Protein AF-A0A5C9AA00-F1 (afdb_monomer)

Foldseek 3Di:
DLVVLVVQLVVLVVVLVVLVVCCVPDDVVVSVVVNVVSVVVNVVSVVVNVQVVQVPDCADPPHGKDKDWDWDQDPNDIDIDIDTHHPACQVVLCVPPVVPDPDDDDDDPDCDDPNDNVVVCRRNVDDVVVVDDDDDDDDPDPDVVVDDDDDDPQPDDCDPVCVVVRVVRVVVVVVVVVVVVD

Mean predicted aligned error: 8.71 Å

Secondary structure (DSSP, 8-state):
-HHHHHHHHHHHHHHHHHHHHGGGTS-HHHHHHHHHHHHHHHHHHHHHHHHHHHHH-SEETTEEEEEEEEEEEETTEEEEEEEEEES--HHHHIIIIITTSS----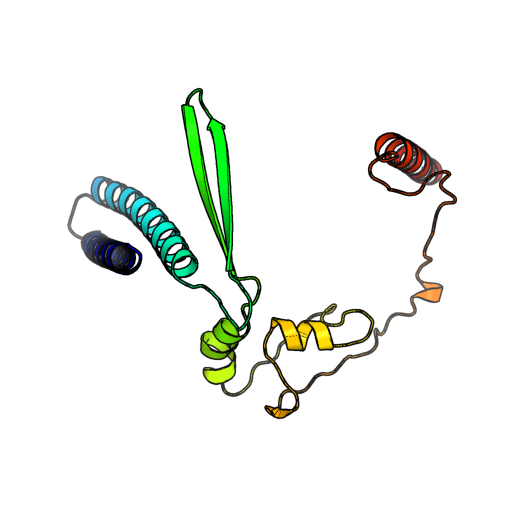--TT--BTTBSHHHHHHH---GGGT-----PPPSS-HHHH--------SS---GGGHHHHHHHHHHHHHHHHHTT-

Nearest PDB structures (foldseek):
  6fws-assembly1_A  TM=7.881E-01  e=3.036E-22  Escherichia coli
  6fwr-assembly1_A  TM=9.210E-01  e=1.964E-20  Escherichia coli
  6fws-assembly1_B  TM=7.649E-01  e=4.994E-22  Escherichia coli
  5d80-assembly2_g  TM=2.789E-01  e=1.440E+00  Saccharomyces cerevisiae S288C
  5d80-assembly1_G  TM=1.960E-01  e=1.631E+00  Saccharomyces cerevisiae S288C

Radius of gyration: 25.84 Å; Cα contacts (8 Å, |Δi|>4): 154; chains: 1; bounding box: 54×51×63 Å

Organism: Escherichia coli (NCBI:txid562)

Structure (mmCIF, N/CA/C/O backbone):
data_AF-A0A5C9AA00-F1
#
_entry.id   AF-A0A5C9AA00-F1
#
loop_
_atom_site.group_PDB
_atom_site.id
_atom_site.type_symbol
_atom_site.label_atom_id
_atom_site.label_alt_id
_atom_site.label_comp_id
_atom_site.label_asym_id
_atom_site.label_entity_id
_atom_site.label_seq_id
_atom_site.pdbx_PDB_ins_code
_atom_site.Cartn_x
_atom_site.Cartn_y
_atom_site.Cartn_z
_atom_site.occupancy
_atom_site.B_iso_or_equiv
_atom_site.auth_seq_id
_atom_site.auth_comp_id
_atom_site.auth_asym_id
_atom_site.auth_atom_id
_atom_site.pdbx_PDB_model_num
ATOM 1 N N . LEU A 1 1 ? 0.682 -2.923 29.553 1.00 61.03 1 LEU A N 1
ATOM 2 C CA . LEU A 1 1 ? 1.672 -2.119 28.797 1.00 61.03 1 LEU A CA 1
ATOM 3 C C . LEU A 1 1 ? 0.997 -1.057 27.932 1.00 61.03 1 LEU A C 1
ATOM 5 O O . LEU A 1 1 ? 1.108 0.097 28.304 1.00 61.03 1 LEU A O 1
ATOM 9 N N . ALA A 1 2 ? 0.202 -1.405 26.908 1.00 68.56 2 ALA A N 1
ATOM 10 C CA . ALA A 1 2 ? -0.474 -0.424 26.033 1.00 68.56 2 ALA A CA 1
ATOM 11 C C . ALA A 1 2 ? -1.185 0.730 26.778 1.00 68.56 2 ALA A C 1
ATOM 13 O O . ALA A 1 2 ? -0.893 1.895 26.535 1.00 68.56 2 ALA A O 1
ATOM 14 N N . LYS A 1 3 ? -2.031 0.407 27.768 1.00 60.78 3 LYS A N 1
ATOM 15 C CA . LYS A 1 3 ? -2.751 1.397 28.594 1.00 60.78 3 LYS A CA 1
ATOM 16 C C . LYS A 1 3 ? -1.828 2.325 29.405 1.00 60.78 3 LYS A C 1
ATOM 18 O O . LYS A 1 3 ? -2.147 3.490 29.600 1.00 60.78 3 LYS A O 1
ATOM 23 N N . LEU A 1 4 ? -0.686 1.817 29.880 1.00 68.56 4 LEU A N 1
ATOM 24 C CA . LEU A 1 4 ? 0.298 2.615 30.626 1.00 68.56 4 LEU A CA 1
ATOM 25 C C . LEU A 1 4 ? 1.033 3.577 29.687 1.00 68.56 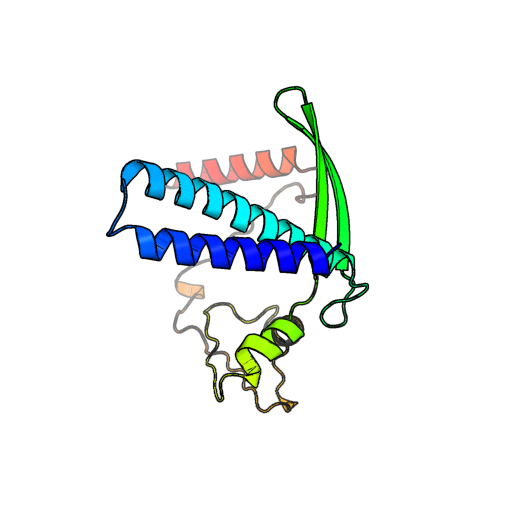4 LEU A C 1
ATOM 27 O O . LEU A 1 4 ? 1.243 4.735 30.029 1.00 68.56 4 LEU A O 1
ATOM 31 N N . THR A 1 5 ? 1.367 3.123 28.480 1.00 73.69 5 THR A N 1
ATOM 32 C CA . THR A 1 5 ? 2.014 3.962 27.470 1.00 73.69 5 THR A CA 1
ATOM 33 C C . THR A 1 5 ? 1.070 5.031 26.911 1.00 73.69 5 THR A C 1
ATOM 35 O O . THR A 1 5 ? 1.504 6.154 26.680 1.00 73.69 5 THR A O 1
ATOM 38 N N . GLU A 1 6 ? -0.228 4.741 26.755 1.00 69.62 6 GLU A N 1
ATOM 39 C CA . GLU A 1 6 ? -1.236 5.764 26.423 1.00 69.62 6 GLU A CA 1
ATOM 40 C C . GLU A 1 6 ? -1.345 6.850 27.499 1.00 69.62 6 GLU A C 1
ATOM 42 O O . GLU A 1 6 ? -1.454 8.029 27.165 1.00 69.62 6 GLU A O 1
ATOM 47 N N . MET A 1 7 ? -1.271 6.470 28.776 1.00 68.44 7 MET A N 1
ATOM 48 C CA . MET A 1 7 ? -1.295 7.410 29.898 1.00 68.44 7 MET A CA 1
ATOM 49 C C . MET A 1 7 ? -0.039 8.291 29.934 1.00 68.44 7 MET A C 1
ATOM 51 O O . MET A 1 7 ? -0.148 9.500 30.112 1.00 68.44 7 MET A O 1
ATOM 55 N N . LEU A 1 8 ? 1.143 7.710 29.692 1.00 75.44 8 LEU A N 1
ATOM 56 C CA . LEU A 1 8 ? 2.402 8.457 29.569 1.00 75.44 8 LEU A CA 1
ATOM 57 C C . LEU A 1 8 ? 2.385 9.430 28.386 1.00 75.44 8 LEU A C 1
ATOM 59 O O . LEU A 1 8 ? 2.823 10.569 28.525 1.00 75.44 8 LEU A O 1
ATOM 63 N N . ARG A 1 9 ? 1.828 9.008 27.244 1.00 78.06 9 ARG A N 1
ATOM 64 C CA . ARG A 1 9 ? 1.610 9.880 26.084 1.00 78.06 9 ARG A CA 1
ATOM 65 C C . ARG A 1 9 ? 0.719 11.071 26.450 1.00 78.06 9 ARG A C 1
ATOM 67 O O . ARG A 1 9 ? 1.099 12.201 26.178 1.00 78.06 9 ARG A O 1
ATOM 74 N N . GLY A 1 10 ? -0.416 10.828 27.110 1.00 71.75 10 GLY A N 1
ATOM 75 C CA . GLY A 1 10 ? -1.326 11.895 27.545 1.00 71.75 10 GLY A CA 1
ATOM 76 C C . GLY A 1 10 ? -0.688 12.863 28.548 1.00 71.75 10 GLY A C 1
ATOM 77 O O . GLY A 1 10 ? -0.869 14.070 28.434 1.00 71.75 10 GLY A O 1
ATOM 78 N N . LEU A 1 11 ? 0.122 12.364 29.489 1.00 72.81 11 LEU A N 1
ATOM 79 C CA . LEU A 1 11 ? 0.895 13.219 30.399 1.00 72.81 11 LEU A CA 1
ATOM 80 C C . LEU A 1 11 ? 1.918 14.084 29.650 1.00 72.81 11 LEU A C 1
ATOM 82 O O . LEU A 1 11 ? 2.055 15.263 29.962 1.00 72.81 11 LEU A O 1
ATOM 86 N N . ALA A 1 12 ? 2.608 13.530 28.650 1.00 75.56 12 ALA A N 1
ATOM 87 C CA . ALA A 1 12 ? 3.547 14.292 27.829 1.00 75.56 12 ALA A CA 1
ATOM 88 C C . ALA A 1 12 ? 2.848 15.404 27.020 1.00 75.56 12 ALA A C 1
ATOM 90 O O . ALA A 1 12 ? 3.380 16.508 26.937 1.00 75.56 12 ALA A O 1
ATOM 91 N N . GLU A 1 13 ? 1.648 15.148 26.483 1.00 74.50 13 GLU A N 1
ATOM 92 C CA . GLU A 1 13 ? 0.820 16.173 25.819 1.00 74.50 13 GLU A CA 1
ATOM 93 C C . GLU A 1 13 ? 0.426 17.297 26.785 1.00 74.50 13 GLU A C 1
ATOM 95 O O . GLU A 1 13 ? 0.558 18.473 26.452 1.00 74.50 13 GLU A O 1
ATOM 100 N N . LEU A 1 14 ? -0.005 16.948 28.002 1.00 72.00 14 LEU A N 1
ATOM 101 C CA . LEU A 1 14 ? -0.366 17.929 29.028 1.00 72.00 14 LEU A CA 1
ATOM 102 C C . LEU A 1 14 ? 0.822 18.817 29.416 1.00 72.00 14 LEU A C 1
ATOM 104 O O . LEU A 1 14 ? 0.674 20.035 29.492 1.00 72.00 14 LEU A O 1
ATOM 108 N N . PHE A 1 15 ? 2.007 18.229 29.609 1.00 77.56 15 PHE A N 1
ATOM 109 C CA . PHE A 1 15 ? 3.216 19.000 29.903 1.00 77.56 15 PHE A CA 1
ATOM 110 C C . PHE A 1 15 ? 3.643 19.894 28.737 1.00 77.56 15 PHE A C 1
ATOM 112 O O . PHE A 1 15 ? 4.072 21.021 28.969 1.00 77.56 15 PHE A O 1
ATOM 119 N N . LEU A 1 16 ? 3.518 19.431 27.491 1.00 74.56 16 LEU A N 1
ATOM 120 C CA . LEU A 1 16 ? 3.806 20.258 26.316 1.00 74.56 16 LEU A CA 1
ATOM 121 C C . LEU A 1 16 ? 2.885 21.473 26.230 1.00 74.56 16 LEU A C 1
ATOM 123 O O . LEU A 1 16 ? 3.367 22.574 25.967 1.00 74.56 16 LEU A O 1
ATOM 127 N N . ASN A 1 17 ? 1.594 21.279 26.491 1.00 75.56 17 ASN A N 1
ATOM 128 C CA . ASN A 1 17 ? 0.618 22.363 26.474 1.00 75.56 17 ASN A CA 1
ATOM 129 C C . ASN A 1 17 ? 0.921 23.406 27.567 1.00 75.56 17 ASN A C 1
ATOM 131 O O . ASN A 1 17 ? 1.023 24.589 27.250 1.00 75.56 17 ASN A O 1
ATOM 135 N N . ASP A 1 18 ? 1.177 22.979 28.812 1.00 76.25 18 ASP A N 1
ATOM 136 C CA . ASP A 1 18 ? 1.544 23.882 29.923 1.00 76.25 18 ASP A CA 1
ATOM 137 C C . ASP A 1 18 ? 2.853 24.648 29.652 1.00 76.25 18 ASP A C 1
ATOM 139 O O . ASP A 1 18 ? 2.952 25.853 29.894 1.00 76.25 18 ASP A O 1
ATOM 143 N N . LEU A 1 19 ? 3.869 23.974 29.100 1.00 74.62 19 LEU A N 1
ATOM 144 C CA . LEU A 1 19 ? 5.127 24.626 28.733 1.00 74.62 19 LEU A CA 1
ATOM 145 C C . LEU A 1 19 ? 4.937 25.630 27.590 1.00 74.62 19 LEU A C 1
ATOM 147 O O . LEU A 1 19 ? 5.550 26.696 27.615 1.00 74.62 19 LEU A O 1
ATOM 151 N N . SER A 1 20 ? 4.077 25.325 26.615 1.00 72.44 20 SER A N 1
ATOM 152 C CA . SER A 1 20 ? 3.767 26.239 25.513 1.00 72.44 20 SER A CA 1
ATOM 153 C C . SER A 1 20 ? 3.061 27.509 25.998 1.00 72.44 20 SER A C 1
ATOM 155 O O . SER A 1 20 ? 3.370 28.599 25.516 1.00 72.44 20 SER A O 1
ATOM 157 N N . GLU A 1 21 ? 2.154 27.410 26.971 1.00 74.19 21 GLU A N 1
ATOM 158 C CA . GLU A 1 21 ? 1.488 28.577 27.571 1.00 74.19 21 GLU A CA 1
ATOM 159 C C . GLU A 1 21 ? 2.462 29.480 28.350 1.00 74.19 21 GLU A C 1
ATOM 161 O O . GLU A 1 21 ? 2.337 30.706 28.337 1.00 74.19 21 GLU A O 1
ATOM 166 N N . LYS A 1 22 ? 3.500 28.905 28.972 1.00 75.12 22 LYS A N 1
ATOM 167 C CA . LYS A 1 22 ? 4.510 29.647 29.754 1.00 75.12 22 LYS A CA 1
ATOM 168 C C . LYS A 1 22 ? 5.555 30.386 28.912 1.00 75.12 22 LYS A C 1
ATOM 170 O O . LYS A 1 22 ? 6.356 31.140 29.468 1.00 75.12 22 LYS A O 1
ATOM 175 N N . THR A 1 23 ? 5.525 30.238 27.586 1.00 63.38 23 THR A N 1
ATOM 176 C CA . THR A 1 23 ? 6.505 30.846 26.665 1.00 63.38 23 THR A CA 1
ATOM 177 C C . THR A 1 23 ? 6.542 32.381 26.723 1.00 63.38 23 THR A C 1
ATOM 179 O O . THR A 1 23 ? 7.565 32.973 26.397 1.00 63.38 23 THR A O 1
ATOM 182 N N . GLY A 1 24 ? 5.466 33.036 27.179 1.00 64.62 24 GLY A N 1
ATOM 183 C CA . GLY A 1 24 ? 5.400 34.498 27.320 1.00 64.62 24 GLY A CA 1
ATOM 184 C C . GLY A 1 24 ? 5.893 35.073 28.656 1.00 64.62 24 GLY A C 1
ATOM 185 O O . GLY A 1 24 ? 5.989 36.290 28.772 1.00 64.62 24 GLY A O 1
ATOM 186 N N . SER A 1 25 ? 6.180 34.243 29.669 1.00 66.00 25 SER A N 1
ATOM 187 C CA . SER A 1 25 ? 6.450 34.704 31.047 1.00 66.00 25 SER A CA 1
ATOM 188 C C . SER A 1 25 ? 7.808 34.292 31.623 1.00 66.00 25 SER A C 1
ATOM 190 O O . SER A 1 25 ? 8.238 34.863 32.623 1.00 66.00 25 SER A O 1
ATOM 192 N N . HIS A 1 26 ? 8.499 33.326 31.016 1.00 70.62 26 HIS A N 1
ATOM 193 C CA . HIS A 1 26 ? 9.778 32.797 31.507 1.00 70.62 26 HIS A CA 1
ATOM 194 C C . HIS A 1 26 ? 10.846 32.785 30.396 1.00 70.62 26 HIS A C 1
ATOM 196 O O . HIS A 1 26 ? 10.556 33.085 29.242 1.00 70.62 26 HIS A O 1
ATOM 202 N N . ASP A 1 27 ? 12.092 32.436 30.744 1.00 74.94 27 ASP A N 1
ATOM 203 C CA . ASP A 1 27 ? 13.237 32.358 29.820 1.00 74.94 27 ASP A CA 1
ATOM 204 C C . ASP A 1 27 ? 12.923 31.495 28.581 1.00 74.94 27 ASP A C 1
ATOM 206 O O . ASP A 1 27 ? 12.915 30.258 28.630 1.00 74.94 27 ASP A O 1
ATOM 210 N N . ILE A 1 28 ? 12.687 32.186 27.461 1.00 73.81 28 ILE A N 1
ATOM 211 C CA . ILE A 1 28 ? 12.252 31.627 26.177 1.00 73.81 28 ILE A CA 1
ATOM 212 C C . ILE A 1 28 ? 13.224 30.554 25.675 1.00 73.81 28 ILE A C 1
ATOM 214 O O . ILE A 1 28 ? 12.790 29.545 25.121 1.00 73.81 28 ILE A O 1
ATOM 218 N N . VAL A 1 29 ? 14.534 30.716 25.891 1.00 72.94 29 VAL A N 1
ATOM 219 C CA . VAL A 1 29 ? 15.545 29.782 25.369 1.00 72.94 29 VAL A CA 1
ATOM 220 C C . VAL A 1 29 ? 15.492 28.451 26.122 1.00 72.94 29 VAL A C 1
ATOM 222 O O . VAL A 1 29 ? 15.530 27.378 25.509 1.00 72.94 29 VAL A O 1
ATOM 225 N N . ARG A 1 30 ? 15.359 28.496 27.454 1.00 69.81 30 ARG A N 1
ATOM 226 C CA . ARG A 1 30 ? 15.217 27.287 28.285 1.00 69.81 30 ARG A CA 1
ATOM 227 C C . ARG A 1 30 ? 13.892 26.577 28.029 1.00 69.81 30 ARG A C 1
ATOM 229 O O . ARG A 1 30 ? 13.880 25.352 27.905 1.00 69.81 30 ARG A O 1
ATOM 236 N N . LEU A 1 31 ? 12.805 27.335 27.899 1.00 75.75 31 LEU A N 1
ATOM 237 C CA . LEU A 1 31 ? 11.483 26.806 27.564 1.00 75.75 31 LEU A CA 1
ATOM 238 C C . LEU A 1 31 ? 11.464 26.122 26.203 1.00 75.75 31 LEU A C 1
ATOM 240 O O . LEU A 1 31 ? 11.017 24.984 26.100 1.00 75.75 31 LEU A O 1
ATOM 244 N N . HIS A 1 32 ? 12.022 26.757 25.172 1.00 77.00 32 HIS A N 1
ATOM 245 C CA . HIS A 1 32 ? 12.067 26.168 23.838 1.00 77.00 32 HIS A CA 1
ATOM 246 C C . HIS A 1 32 ? 12.874 24.860 23.820 1.00 77.00 32 HIS A C 1
ATOM 248 O O . HIS A 1 32 ? 12.464 23.874 23.207 1.00 77.00 32 HIS A O 1
ATOM 254 N N . ARG A 1 33 ? 13.986 24.796 24.566 1.00 73.88 33 ARG A N 1
ATOM 255 C CA . ARG A 1 33 ? 14.765 23.558 24.729 1.00 73.88 33 ARG A CA 1
ATOM 256 C C . ARG A 1 33 ? 13.958 22.447 25.410 1.00 73.88 33 ARG A C 1
ATOM 258 O O . ARG A 1 33 ? 14.032 21.300 24.968 1.00 73.88 33 ARG A O 1
ATOM 265 N N . LEU A 1 34 ? 13.196 22.773 26.455 1.00 76.38 34 LEU A N 1
ATOM 266 C CA . LEU A 1 34 ? 12.317 21.822 27.143 1.00 76.38 34 LEU A CA 1
ATOM 267 C C . LEU A 1 34 ? 11.194 21.330 26.225 1.00 76.38 34 LEU A C 1
ATOM 269 O O . LEU A 1 34 ? 10.969 20.126 26.145 1.00 76.38 34 LEU A O 1
ATOM 273 N N . ILE A 1 35 ? 10.560 22.226 25.467 1.00 79.00 35 ILE A N 1
ATOM 274 C CA . ILE A 1 35 ? 9.534 21.876 24.475 1.00 79.00 35 ILE A CA 1
ATOM 275 C C . ILE A 1 35 ? 10.103 20.904 23.433 1.00 79.00 35 ILE A C 1
ATOM 277 O O . ILE A 1 35 ? 9.487 19.883 23.137 1.00 79.00 35 ILE A O 1
ATOM 281 N N . LEU A 1 36 ? 11.312 21.149 22.916 1.00 80.19 36 LEU A N 1
ATOM 282 C CA . LEU A 1 36 ? 11.961 20.238 21.965 1.00 80.19 36 LEU A CA 1
ATOM 283 C C . LEU A 1 36 ? 12.230 18.849 22.563 1.00 80.19 36 LEU A C 1
ATOM 285 O O . LEU A 1 36 ? 12.032 17.838 21.886 1.00 80.19 36 LEU A O 1
ATOM 289 N N . GLN A 1 37 ? 12.674 18.775 23.820 1.00 77.19 37 GLN A N 1
ATOM 290 C CA . GLN A 1 37 ? 12.872 17.497 24.512 1.00 77.19 37 GLN A CA 1
ATOM 291 C C . GLN A 1 37 ? 11.546 16.768 24.747 1.00 77.19 37 GLN A C 1
ATOM 293 O O . GLN A 1 37 ? 11.464 15.559 24.523 1.00 77.19 37 GLN A O 1
ATOM 298 N N . MET A 1 38 ? 10.501 17.497 25.136 1.00 79.62 38 MET A N 1
ATOM 299 C CA . MET A 1 38 ? 9.174 16.934 25.361 1.00 79.62 38 MET A CA 1
ATOM 300 C C . MET A 1 38 ? 8.516 16.456 24.065 1.00 79.62 38 MET A C 1
ATOM 302 O O . MET A 1 38 ? 7.946 15.372 24.056 1.00 79.62 38 MET A O 1
ATOM 306 N N . ASN A 1 39 ? 8.684 17.165 22.946 1.00 78.94 39 ASN A N 1
ATOM 307 C CA . ASN A 1 39 ? 8.204 16.712 21.637 1.00 78.94 39 ASN A CA 1
ATOM 308 C C . ASN A 1 39 ? 8.847 15.381 21.219 1.00 78.94 39 ASN A C 1
ATOM 310 O O . ASN A 1 39 ? 8.170 14.495 20.695 1.00 78.94 39 ASN A O 1
ATOM 314 N N . ARG A 1 40 ? 10.146 15.195 21.497 1.00 77.69 40 ARG A N 1
ATOM 315 C CA . ARG A 1 40 ? 10.823 13.907 21.260 1.00 77.69 40 ARG A CA 1
ATOM 316 C C . ARG A 1 40 ? 10.244 12.800 22.139 1.00 77.69 40 ARG A C 1
ATOM 318 O O . ARG A 1 40 ? 9.965 11.716 21.633 1.00 77.69 40 ARG A O 1
ATOM 325 N N . ALA A 1 41 ? 10.049 13.074 23.429 1.00 79.81 41 ALA A N 1
ATOM 326 C CA . ALA A 1 41 ? 9.465 12.113 24.361 1.00 79.81 41 ALA A CA 1
ATOM 327 C C . ALA A 1 41 ? 8.029 11.733 23.961 1.00 79.81 41 ALA A C 1
ATOM 329 O O . ALA A 1 41 ? 7.692 10.550 23.938 1.00 79.81 41 ALA A O 1
ATOM 330 N N . LEU A 1 42 ? 7.212 12.713 23.562 1.00 83.38 42 LEU A N 1
ATOM 331 C CA . LEU A 1 42 ? 5.857 12.487 23.068 1.00 83.38 42 LEU A CA 1
ATOM 332 C C . LEU A 1 42 ? 5.857 11.567 21.842 1.00 83.38 42 LEU A C 1
ATOM 334 O O . LEU A 1 42 ? 5.134 10.573 21.835 1.00 83.38 42 LEU A O 1
ATOM 338 N N . GLY A 1 43 ? 6.712 11.836 20.849 1.00 80.56 43 GLY A N 1
ATOM 339 C CA . GLY A 1 43 ? 6.842 10.980 19.666 1.00 80.56 43 GLY A CA 1
ATOM 340 C C . GLY A 1 43 ? 7.226 9.534 20.012 1.00 80.56 43 GLY A C 1
ATOM 341 O O . GLY A 1 43 ? 6.666 8.588 19.454 1.00 80.56 43 GLY A O 1
ATOM 342 N N . MET A 1 44 ? 8.126 9.343 20.983 1.00 82.19 44 MET A N 1
ATOM 343 C CA . MET A 1 44 ? 8.494 8.010 21.478 1.00 82.19 44 MET A CA 1
ATOM 344 C C . MET A 1 44 ? 7.317 7.303 22.163 1.00 82.19 44 MET A C 1
ATOM 346 O O . MET A 1 44 ? 7.060 6.128 21.885 1.00 82.19 44 MET A O 1
ATOM 350 N N . PHE A 1 45 ? 6.574 8.001 23.026 1.00 84.88 45 PHE A N 1
ATOM 351 C CA . PHE A 1 45 ? 5.408 7.427 23.701 1.00 84.88 45 PHE A CA 1
ATOM 352 C C . PHE A 1 45 ? 4.266 7.125 22.737 1.00 84.88 45 PHE A C 1
ATOM 354 O O . PHE A 1 45 ? 3.599 6.103 22.880 1.00 84.88 45 PHE A O 1
ATOM 361 N N . GLU A 1 46 ? 4.061 7.956 21.720 1.00 85.12 46 GLU A N 1
ATOM 362 C CA . GLU A 1 46 ? 3.126 7.675 20.638 1.00 85.12 46 GLU A CA 1
ATOM 363 C C . GLU A 1 46 ? 3.465 6.385 19.901 1.00 85.12 46 GLU A C 1
ATOM 365 O O . GLU A 1 46 ? 2.592 5.532 19.719 1.00 85.12 46 GLU A O 1
ATOM 370 N N . ALA A 1 47 ? 4.724 6.237 19.485 1.00 84.94 47 ALA A N 1
ATOM 371 C CA . ALA A 1 47 ? 5.184 5.060 18.765 1.00 84.94 47 ALA A CA 1
ATOM 372 C C . ALA A 1 47 ? 5.030 3.796 19.621 1.00 84.94 47 ALA A C 1
ATOM 374 O O . ALA A 1 47 ? 4.437 2.813 19.172 1.00 84.94 47 ALA A O 1
ATOM 375 N N . GLN A 1 48 ? 5.475 3.838 20.880 1.00 87.06 48 GLN A N 1
ATOM 376 C CA . GLN A 1 48 ? 5.327 2.709 21.800 1.00 87.06 48 GLN A CA 1
ATOM 377 C C . GLN A 1 48 ? 3.857 2.397 22.099 1.00 87.06 48 GLN A C 1
ATOM 379 O O . GLN A 1 48 ? 3.483 1.228 22.168 1.00 87.06 48 GLN A O 1
ATOM 384 N N . SER A 1 49 ? 3.007 3.413 22.258 1.00 87.81 49 SER A N 1
ATOM 385 C CA . SER A 1 49 ? 1.578 3.223 22.509 1.00 87.81 49 SER A CA 1
ATOM 386 C C . SER A 1 49 ? 0.912 2.501 21.337 1.00 87.81 49 SER A C 1
ATOM 388 O O . SER A 1 49 ? 0.273 1.464 21.530 1.00 87.81 49 SER A O 1
ATOM 390 N N . LYS A 1 50 ? 1.136 2.986 20.108 1.00 87.94 50 LYS A N 1
ATOM 391 C CA . LYS A 1 50 ? 0.620 2.373 18.874 1.00 87.94 50 LYS A CA 1
ATOM 392 C C . LYS A 1 50 ? 1.119 0.933 18.721 1.00 87.94 50 LYS A C 1
ATOM 394 O O . LYS A 1 50 ? 0.312 0.042 18.452 1.00 87.94 50 LYS A O 1
ATOM 399 N N . LEU A 1 51 ? 2.412 0.698 18.966 1.00 91.25 51 LEU A N 1
ATOM 400 C CA . LEU A 1 51 ? 3.025 -0.629 18.922 1.00 91.25 51 LEU A CA 1
ATOM 401 C C . LEU A 1 51 ? 2.349 -1.585 19.906 1.00 91.25 51 LEU A C 1
ATOM 403 O O . LEU A 1 51 ? 1.844 -2.625 19.497 1.00 91.25 51 LEU A O 1
ATOM 407 N N . TRP A 1 52 ? 2.299 -1.234 21.192 1.00 91.06 52 TRP A N 1
ATOM 408 C CA . TRP A 1 52 ? 1.744 -2.121 22.215 1.00 91.06 52 TRP A CA 1
ATOM 409 C C . TRP A 1 52 ? 0.241 -2.326 22.060 1.00 91.06 52 TRP A C 1
ATOM 411 O O . TRP A 1 52 ? -0.261 -3.413 22.352 1.00 91.06 52 TRP A O 1
ATOM 421 N N . ARG A 1 53 ? -0.478 -1.314 21.567 1.00 89.56 53 ARG A N 1
ATOM 422 C CA . ARG A 1 53 ? -1.893 -1.438 21.222 1.00 89.56 53 ARG A CA 1
ATOM 423 C C . ARG A 1 53 ? -2.086 -2.480 20.122 1.00 89.56 53 ARG A C 1
ATOM 425 O O . ARG A 1 53 ? -2.854 -3.415 20.324 1.00 89.56 53 ARG A O 1
ATOM 432 N N . LEU A 1 54 ? -1.352 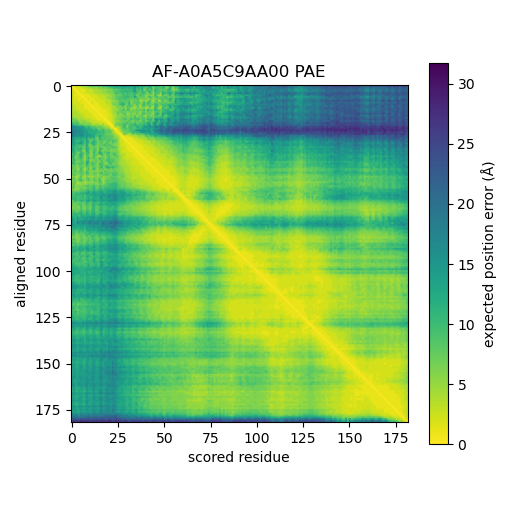-2.388 19.014 1.00 90.00 54 LEU A N 1
ATOM 433 C CA . LEU A 1 54 ? -1.419 -3.383 17.936 1.00 90.00 54 LEU A CA 1
ATOM 434 C C . LEU A 1 54 ? -0.916 -4.763 18.381 1.00 90.00 54 LEU A C 1
ATOM 436 O O . LEU A 1 54 ? -1.537 -5.771 18.057 1.00 90.00 54 LEU A O 1
ATOM 440 N N . ALA A 1 55 ? 0.154 -4.824 19.174 1.00 90.69 55 ALA A N 1
ATOM 441 C CA . ALA A 1 55 ? 0.693 -6.073 19.702 1.00 90.69 55 ALA A CA 1
ATOM 442 C C . ALA A 1 55 ? -0.336 -6.827 20.558 1.00 90.69 55 ALA A C 1
ATOM 444 O O . ALA A 1 55 ? -0.385 -8.058 20.507 1.00 90.69 55 ALA A O 1
ATOM 445 N N . SER A 1 56 ? -1.180 -6.099 21.300 1.00 90.94 56 SER A N 1
ATOM 446 C CA . SER A 1 56 ? -2.234 -6.689 22.134 1.00 90.94 56 SER A CA 1
ATOM 447 C C . SER A 1 56 ? -3.422 -7.247 21.345 1.00 90.94 56 SER A C 1
ATOM 449 O O . SER A 1 56 ? -4.168 -8.070 21.867 1.00 90.94 56 SER A O 1
ATOM 451 N N . LEU A 1 57 ? -3.594 -6.836 20.086 1.00 88.12 57 LEU A N 1
ATOM 452 C CA . LEU A 1 57 ? -4.683 -7.296 19.232 1.00 88.12 57 LEU A CA 1
ATOM 453 C C . LEU A 1 57 ? -4.274 -8.567 18.481 1.00 88.12 57 LEU A C 1
ATOM 455 O O . LEU A 1 57 ? -3.205 -8.629 17.871 1.00 88.12 57 LEU A O 1
ATOM 459 N N . ALA A 1 58 ? -5.128 -9.591 18.497 1.00 85.56 58 ALA A N 1
ATOM 460 C CA . ALA A 1 58 ? -4.962 -10.757 17.625 1.00 85.56 58 ALA A CA 1
ATOM 461 C C . ALA A 1 58 ? -5.294 -10.403 16.164 1.00 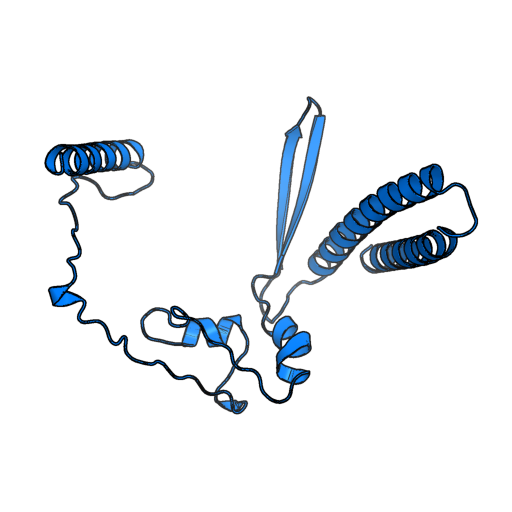85.56 58 ALA A C 1
ATOM 463 O O . ALA A 1 58 ? -4.584 -10.804 15.242 1.00 85.56 58 ALA A O 1
ATOM 464 N N . GLN A 1 59 ? -6.347 -9.606 15.970 1.00 87.12 59 GLN A N 1
ATOM 465 C CA . GLN A 1 59 ? -6.827 -9.149 14.671 1.00 87.12 59 GLN A CA 1
ATOM 466 C C . GLN A 1 59 ? -7.167 -7.652 14.701 1.00 87.12 59 GLN A C 1
ATOM 468 O O . GLN A 1 59 ? -7.533 -7.105 15.741 1.00 87.12 59 GLN A O 1
ATOM 473 N N . SER A 1 60 ? -7.061 -7.004 13.544 1.00 86.25 60 SER A N 1
ATOM 474 C CA . SER A 1 60 ? -7.474 -5.628 13.266 1.00 86.25 60 SER A CA 1
ATOM 475 C C . SER A 1 60 ? -8.209 -5.602 11.927 1.00 86.25 60 SER A C 1
ATOM 477 O O . SER A 1 60 ? -7.690 -6.118 10.938 1.00 86.25 60 SER A O 1
ATOM 479 N N . SER A 1 61 ? -9.407 -5.011 11.878 1.00 85.00 61 SER A N 1
ATOM 480 C CA . SER A 1 61 ? -10.245 -4.967 10.664 1.00 85.00 61 SER A CA 1
ATOM 481 C C . SER A 1 61 ? -10.476 -6.347 10.022 1.00 85.00 61 SER A C 1
ATOM 483 O O . SER A 1 61 ? -10.333 -6.531 8.812 1.00 85.00 61 SER A O 1
ATOM 485 N N . GLY A 1 62 ? -10.746 -7.356 10.859 1.00 84.56 62 GLY A N 1
ATOM 486 C CA . GLY A 1 62 ? -10.994 -8.738 10.429 1.00 84.56 62 GLY A CA 1
ATOM 487 C C . GLY A 1 62 ? -9.783 -9.480 9.844 1.00 84.56 62 GLY A C 1
ATOM 488 O O . GLY A 1 62 ? -9.954 -10.568 9.303 1.00 84.56 62 GLY A O 1
ATOM 489 N N . ALA A 1 63 ? -8.572 -8.920 9.933 1.00 89.81 63 ALA A N 1
ATOM 490 C CA . ALA A 1 63 ? -7.329 -9.555 9.494 1.00 89.81 63 ALA A CA 1
ATOM 491 C C . ALA A 1 63 ? -6.333 -9.682 10.659 1.00 89.81 63 ALA A C 1
ATOM 493 O O . ALA A 1 63 ? -6.370 -8.866 11.583 1.00 89.81 63 ALA A O 1
ATOM 494 N N . PRO A 1 64 ? -5.431 -10.679 10.651 1.00 91.62 64 PRO A N 1
ATOM 495 C CA . PRO A 1 64 ? -4.400 -10.795 11.676 1.00 91.62 64 PRO A CA 1
ATOM 496 C C . PRO A 1 64 ? -3.460 -9.584 11.670 1.00 91.62 64 PRO A C 1
ATOM 498 O O . PRO A 1 64 ? -3.237 -8.937 10.645 1.00 91.62 64 PRO A O 1
ATOM 501 N N . VAL A 1 65 ? -2.894 -9.285 12.838 1.00 93.62 65 VAL A N 1
ATOM 502 C CA . VAL A 1 65 ? -1.801 -8.314 12.966 1.00 93.62 65 VAL A CA 1
ATOM 503 C C . VAL A 1 65 ? -0.480 -9.054 12.777 1.00 93.62 65 VAL A C 1
ATOM 505 O O . VAL A 1 65 ? -0.177 -9.969 13.543 1.00 93.62 65 VAL A O 1
ATOM 508 N N . THR A 1 66 ? 0.316 -8.650 11.788 1.00 95.19 66 THR A N 1
ATOM 509 C CA . THR A 1 66 ? 1.662 -9.193 11.556 1.00 95.19 66 THR A CA 1
ATOM 510 C C . THR A 1 66 ? 2.611 -8.676 12.629 1.00 95.19 66 THR A C 1
ATOM 512 O O . THR A 1 66 ? 2.637 -7.473 12.893 1.00 95.19 66 THR A O 1
ATOM 515 N N . LYS A 1 67 ? 3.388 -9.569 13.254 1.00 95.31 67 LYS A N 1
ATOM 516 C CA . LYS A 1 67 ? 4.291 -9.242 14.367 1.00 95.31 67 LYS A CA 1
ATOM 517 C C . LYS A 1 67 ? 5.630 -9.941 14.168 1.00 95.31 67 LYS A C 1
ATOM 519 O O . LYS A 1 67 ? 5.647 -11.152 13.969 1.00 95.31 67 LYS A O 1
ATOM 524 N N . TRP A 1 68 ? 6.731 -9.201 14.228 1.00 96.00 68 TRP A N 1
ATOM 525 C CA . TRP A 1 68 ? 8.081 -9.765 14.125 1.00 96.00 68 TRP A CA 1
ATOM 526 C C . TRP A 1 68 ? 9.097 -8.900 14.870 1.00 96.00 68 TRP A C 1
ATOM 528 O O . TRP A 1 68 ? 8.801 -7.767 15.248 1.00 96.00 68 TRP A O 1
ATOM 538 N N . ALA A 1 69 ? 10.298 -9.435 15.081 1.00 96.25 69 ALA A N 1
ATOM 539 C CA . ALA A 1 69 ? 11.413 -8.703 15.666 1.00 96.25 69 ALA A CA 1
ATOM 540 C C . ALA A 1 69 ? 12.606 -8.692 14.706 1.00 96.25 69 ALA A C 1
ATOM 542 O O . ALA A 1 69 ? 12.843 -9.684 14.017 1.00 96.25 69 ALA A O 1
ATOM 543 N N . THR A 1 70 ? 13.362 -7.596 14.673 1.00 96.31 70 THR A N 1
ATOM 544 C CA . THR A 1 70 ? 14.658 -7.526 13.982 1.00 96.31 70 THR A CA 1
ATOM 545 C C . THR A 1 70 ? 15.749 -7.188 14.982 1.00 96.31 70 THR A C 1
ATOM 547 O O . THR A 1 70 ? 15.534 -6.417 15.915 1.00 96.31 70 THR A O 1
ATOM 550 N N . ARG A 1 71 ? 16.921 -7.803 14.824 1.00 96.06 71 ARG A N 1
ATOM 551 C CA . ARG A 1 71 ? 18.107 -7.489 15.619 1.00 96.06 71 ARG A CA 1
ATOM 552 C C . ARG A 1 71 ? 19.162 -6.937 14.680 1.00 96.06 71 ARG A C 1
ATOM 554 O O . ARG A 1 71 ? 19.584 -7.642 13.769 1.00 96.06 71 ARG A O 1
ATOM 561 N N . GLU A 1 72 ? 19.570 -5.702 14.917 1.00 94.56 72 GLU A N 1
ATOM 562 C CA . GLU A 1 72 ? 20.479 -4.953 14.055 1.00 94.56 72 GLU A CA 1
ATOM 563 C C . GLU A 1 72 ? 21.613 -4.381 14.898 1.00 94.56 72 GLU A C 1
ATOM 565 O O . GLU A 1 72 ? 21.389 -3.879 16.000 1.00 94.56 72 GLU A O 1
ATOM 570 N N . GLU A 1 73 ? 22.839 -4.475 14.396 1.00 94.38 73 GLU A N 1
ATOM 571 C CA . GLU A 1 73 ? 23.980 -3.806 15.007 1.00 94.38 73 GLU A CA 1
ATOM 572 C C . GLU A 1 73 ? 24.069 -2.381 14.461 1.00 94.38 73 GLU A C 1
ATOM 574 O O . GLU A 1 73 ? 24.113 -2.165 13.249 1.00 94.38 73 GLU A O 1
ATOM 579 N N . ARG A 1 74 ? 24.082 -1.397 15.357 1.00 88.62 74 ARG A N 1
ATOM 580 C CA . ARG A 1 74 ? 24.239 0.014 15.013 1.00 88.62 74 ARG A CA 1
ATOM 581 C C . ARG A 1 74 ? 25.188 0.651 16.012 1.00 88.62 74 ARG A C 1
ATOM 583 O O . ARG A 1 74 ? 25.039 0.458 17.211 1.00 88.62 74 ARG A O 1
ATOM 590 N N . GLU A 1 75 ? 26.176 1.389 15.510 1.00 89.38 75 GLU A N 1
ATOM 591 C CA . GLU A 1 75 ? 27.165 2.089 16.349 1.00 89.38 75 GLU A CA 1
ATOM 592 C C . GLU A 1 75 ? 27.877 1.147 17.353 1.00 89.38 75 GLU A C 1
ATOM 594 O O . GLU A 1 75 ? 28.192 1.531 18.476 1.00 89.38 75 GLU A O 1
ATOM 599 N N . GLY A 1 76 ? 28.118 -0.111 16.952 1.00 90.56 76 GLY A N 1
ATOM 600 C CA . GLY A 1 76 ? 28.756 -1.140 17.788 1.00 90.56 76 GLY A CA 1
ATOM 601 C C . GLY A 1 76 ? 27.871 -1.692 18.913 1.00 90.56 76 GLY A C 1
ATOM 602 O O . GLY A 1 76 ? 28.356 -2.419 19.779 1.00 90.56 76 GLY A O 1
ATOM 603 N N . GLN A 1 77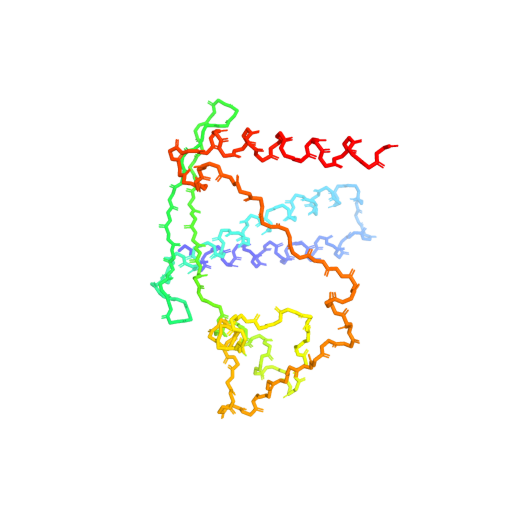 ? 26.581 -1.346 18.931 1.00 90.88 77 GLN A N 1
ATOM 604 C CA . GLN A 1 77 ? 25.600 -1.850 19.886 1.00 90.88 77 GLN A CA 1
ATOM 605 C C . GLN A 1 77 ? 24.528 -2.681 19.181 1.00 90.88 77 GLN A C 1
ATOM 607 O O . GLN A 1 77 ? 24.091 -2.375 18.072 1.00 90.88 77 GLN A O 1
ATOM 612 N N . LEU A 1 78 ? 24.075 -3.745 19.846 1.00 92.44 78 LEU A N 1
ATOM 613 C CA . LEU A 1 78 ? 22.953 -4.548 19.373 1.00 92.44 78 LEU A CA 1
ATOM 614 C C . LEU A 1 78 ? 21.633 -3.874 19.748 1.00 92.44 78 LEU A C 1
ATOM 616 O O . LEU A 1 78 ? 21.303 -3.740 20.926 1.00 92.44 78 LEU A O 1
ATOM 620 N N . HIS A 1 79 ? 20.845 -3.526 18.737 1.00 90.75 79 HIS A N 1
ATOM 621 C CA . HIS A 1 79 ? 19.494 -3.005 18.885 1.00 90.75 79 HIS A CA 1
ATOM 622 C C . HIS A 1 79 ? 18.471 -4.074 18.503 1.00 90.75 79 HIS A C 1
ATOM 624 O O . HIS A 1 79 ? 18.575 -4.712 17.455 1.00 90.75 79 HIS A O 1
ATOM 630 N N . LEU A 1 80 ? 17.460 -4.259 19.353 1.00 92.00 80 LEU A N 1
ATOM 631 C CA . LEU A 1 80 ? 16.312 -5.114 19.071 1.00 92.00 80 LEU A CA 1
ATOM 632 C C . LEU A 1 80 ? 15.095 -4.241 18.767 1.00 92.00 80 LEU A C 1
ATOM 634 O O . LEU A 1 80 ? 14.675 -3.433 19.595 1.00 92.00 80 LEU A O 1
ATOM 638 N N . TRP A 1 81 ? 14.508 -4.447 17.598 1.00 91.12 81 TRP A N 1
ATOM 639 C CA . TRP A 1 81 ? 13.284 -3.798 17.157 1.00 91.12 81 TRP A CA 1
ATOM 640 C C . TRP A 1 81 ? 12.136 -4.792 17.168 1.00 91.12 81 TRP A C 1
ATOM 642 O O . TRP A 1 81 ? 12.300 -5.949 16.789 1.00 91.12 81 TRP A O 1
ATOM 652 N N . PHE A 1 82 ? 10.961 -4.325 17.574 1.00 93.75 82 PHE A N 1
ATOM 653 C CA . PHE A 1 82 ? 9.723 -5.087 17.500 1.00 93.75 82 PHE A CA 1
ATOM 654 C C . PHE A 1 82 ? 8.733 -4.340 16.617 1.00 93.75 82 PHE A C 1
ATOM 656 O O . PHE A 1 82 ? 8.507 -3.144 16.797 1.00 93.75 82 PHE A O 1
ATOM 663 N N . HIS A 1 83 ? 8.138 -5.056 15.673 1.00 93.75 83 HIS A N 1
ATOM 664 C CA . HIS A 1 83 ? 7.300 -4.500 14.622 1.00 93.75 83 HIS A CA 1
ATOM 665 C C . HIS A 1 83 ? 5.903 -5.103 14.721 1.00 93.75 83 HIS A C 1
ATOM 667 O O . HIS A 1 83 ? 5.753 -6.312 14.906 1.00 93.75 83 HIS A O 1
ATOM 673 N N . CYS A 1 84 ? 4.870 -4.269 14.608 1.00 94.25 84 CYS A N 1
ATOM 674 C CA . CYS A 1 84 ? 3.476 -4.705 14.531 1.00 94.25 84 CYS A CA 1
ATOM 675 C C . CYS A 1 84 ? 2.770 -3.951 13.406 1.00 94.25 84 CYS A C 1
ATOM 677 O O . CYS A 1 84 ? 2.737 -2.721 13.420 1.00 94.25 84 CYS A O 1
ATOM 679 N N . VAL A 1 85 ? 2.172 -4.678 12.462 1.00 92.69 85 VAL A N 1
ATOM 680 C CA . VAL A 1 85 ? 1.505 -4.099 11.289 1.00 92.69 85 VAL A CA 1
ATOM 681 C C . VAL A 1 85 ? 0.115 -4.703 11.123 1.00 92.69 85 VAL A C 1
ATOM 683 O O . VAL A 1 85 ? -0.039 -5.913 10.961 1.00 92.69 85 VAL A O 1
ATOM 686 N N . GLY A 1 86 ? -0.911 -3.851 11.168 1.00 90.19 86 GLY A N 1
ATOM 687 C CA . GLY A 1 86 ? -2.273 -4.234 10.799 1.00 90.19 86 GLY A CA 1
ATOM 688 C C . GLY A 1 86 ? -2.399 -4.328 9.280 1.00 90.19 86 GLY A C 1
ATOM 689 O O . GLY A 1 86 ? -2.137 -3.351 8.586 1.00 90.19 86 GLY A O 1
ATOM 690 N N . ILE A 1 87 ? -2.792 -5.494 8.767 1.00 89.31 87 ILE A N 1
ATOM 691 C CA . ILE A 1 87 ? -2.856 -5.752 7.316 1.00 89.31 87 ILE A CA 1
ATOM 692 C C . ILE A 1 87 ? -4.077 -5.073 6.676 1.00 89.31 87 ILE A C 1
ATOM 694 O O . ILE A 1 87 ? -4.033 -4.661 5.518 1.00 89.31 87 ILE A O 1
ATOM 698 N N . ARG A 1 88 ? -5.168 -4.932 7.437 1.00 88.31 88 ARG A N 1
ATOM 699 C CA . ARG A 1 88 ? -6.380 -4.219 7.022 1.00 88.31 88 ARG A CA 1
ATOM 700 C C . ARG A 1 88 ? -6.662 -3.033 7.937 1.00 88.31 88 ARG A C 1
ATOM 702 O O . ARG A 1 88 ? -6.419 -3.086 9.145 1.00 88.31 88 ARG A O 1
ATOM 709 N N . VAL A 1 89 ? -7.208 -1.979 7.332 1.00 89.25 89 VAL A N 1
ATOM 710 C CA . VAL A 1 89 ? -7.483 -0.684 7.977 1.00 89.25 89 VAL A CA 1
ATOM 711 C C . VAL A 1 89 ? -8.915 -0.187 7.748 1.00 89.25 89 VAL A C 1
ATOM 713 O O . VAL A 1 89 ? -9.229 0.947 8.108 1.00 89.25 89 VAL A O 1
ATOM 716 N N . SER A 1 90 ? -9.792 -1.015 7.172 1.00 90.25 90 SER A N 1
ATOM 717 C CA . SER A 1 90 ? -11.168 -0.638 6.824 1.00 90.25 90 SER A CA 1
ATOM 718 C C . SER A 1 90 ? -11.950 -0.097 8.021 1.00 90.25 90 SER A C 1
ATOM 720 O O . SER A 1 90 ? -12.570 0.954 7.911 1.00 90.25 90 SER A O 1
ATOM 722 N N . ASP A 1 91 ? -11.857 -0.733 9.193 1.00 90.00 91 ASP A N 1
ATOM 723 C CA . ASP A 1 91 ? -12.615 -0.312 10.382 1.00 90.00 91 ASP A CA 1
ATOM 724 C C . ASP A 1 91 ? -12.111 1.030 10.927 1.00 90.00 91 ASP A C 1
ATOM 726 O O . ASP A 1 91 ? -12.852 1.811 11.527 1.00 90.00 91 ASP A O 1
ATOM 730 N N . GLN A 1 92 ? -10.821 1.308 10.726 1.00 88.62 92 GLN A N 1
ATOM 731 C CA . GLN A 1 92 ? -10.230 2.576 11.121 1.00 88.62 92 GLN A CA 1
ATOM 732 C C . GLN A 1 92 ? -10.709 3.710 10.211 1.00 88.62 92 GLN A C 1
ATOM 734 O O . GLN A 1 92 ? -11.031 4.781 10.723 1.00 88.62 92 GLN A O 1
ATOM 739 N N . LEU A 1 93 ? -10.794 3.469 8.899 1.00 94.06 93 LEU A N 1
ATOM 740 C CA . LEU A 1 93 ? -11.354 4.421 7.937 1.00 94.06 93 LEU A CA 1
ATOM 741 C C . LEU A 1 93 ? -12.851 4.641 8.176 1.00 94.06 93 LEU A C 1
ATOM 743 O O . LEU A 1 93 ? -13.293 5.785 8.214 1.00 94.06 93 LEU A O 1
ATOM 747 N N . GLU A 1 94 ? -13.597 3.573 8.453 1.00 92.62 94 GLU A N 1
ATOM 748 C CA . GLU A 1 94 ? -15.017 3.634 8.810 1.00 92.62 94 GLU A CA 1
ATOM 749 C C . GLU A 1 94 ? -15.249 4.554 10.009 1.00 92.62 94 GLU A C 1
ATOM 751 O O . GLU A 1 94 ? -16.044 5.491 9.958 1.00 92.62 94 GLU A O 1
ATOM 756 N N . ARG A 1 95 ? -14.497 4.329 11.092 1.00 91.56 95 ARG A N 1
ATOM 757 C CA . ARG A 1 95 ? -14.651 5.088 12.333 1.00 91.56 95 ARG A CA 1
ATOM 758 C C . ARG A 1 95 ? -14.229 6.551 12.202 1.00 91.56 95 ARG A C 1
ATOM 760 O O . ARG A 1 95 ? -14.835 7.397 12.851 1.00 91.56 95 ARG A O 1
ATOM 767 N N . LEU A 1 96 ? -13.158 6.834 11.459 1.00 92.75 96 LEU A N 1
ATOM 768 C CA . LEU A 1 96 ? -12.570 8.177 11.391 1.00 92.75 96 LEU A CA 1
ATOM 769 C C . LEU A 1 96 ? -13.154 9.039 10.270 1.00 92.75 96 LEU A C 1
ATOM 771 O O . LEU A 1 96 ? -13.163 10.257 10.409 1.00 92.75 96 LEU A O 1
ATOM 775 N N . LEU A 1 97 ? -13.603 8.431 9.171 1.00 94.88 97 LEU A N 1
ATOM 776 C CA . LEU A 1 97 ? -13.996 9.140 7.955 1.00 94.88 97 LEU A CA 1
ATOM 777 C C . LEU A 1 97 ? -15.433 8.806 7.558 1.00 94.88 97 LEU A C 1
ATOM 779 O O . LEU A 1 97 ? -16.291 9.680 7.659 1.00 94.88 97 LEU A O 1
ATOM 783 N N . TRP A 1 98 ? -15.708 7.558 7.157 1.00 94.38 98 TRP A N 1
ATOM 784 C CA . TRP A 1 98 ? -16.970 7.194 6.491 1.00 94.38 98 TRP A CA 1
ATOM 785 C C . TRP A 1 98 ? -18.196 7.431 7.370 1.00 94.38 98 TRP A C 1
ATOM 787 O O . TRP A 1 98 ? -19.187 7.989 6.913 1.00 94.38 98 TRP A O 1
ATOM 797 N N . ARG A 1 99 ? -18.105 7.102 8.663 1.00 93.00 99 ARG A N 1
ATOM 798 C CA . ARG A 1 99 ? -19.189 7.351 9.619 1.00 93.00 99 ARG A CA 1
ATOM 799 C C . ARG A 1 99 ? -19.229 8.795 10.124 1.00 93.00 99 ARG A C 1
ATOM 801 O O . ARG A 1 99 ? -20.264 9.239 10.615 1.00 93.00 99 ARG A O 1
ATOM 808 N N . SER A 1 100 ? -18.104 9.509 10.072 1.00 93.88 100 SER A N 1
ATOM 809 C CA . SER A 1 100 ? -17.981 10.844 10.671 1.00 93.88 100 SER A CA 1
ATOM 810 C C . SER A 1 100 ? -18.406 11.968 9.730 1.00 93.88 100 SER A C 1
ATOM 812 O O . SER A 1 100 ? -18.775 13.039 10.210 1.00 93.88 100 SER A O 1
ATOM 814 N N . ILE A 1 101 ? -18.316 11.764 8.416 1.00 95.38 101 ILE A N 1
ATOM 815 C CA . ILE A 1 101 ? -18.601 12.788 7.409 1.00 95.38 101 ILE A CA 1
ATOM 816 C C . ILE A 1 101 ? -19.744 12.279 6.521 1.00 95.38 101 ILE A C 1
ATOM 818 O O . ILE A 1 101 ? -19.607 11.198 5.954 1.00 95.38 101 ILE A O 1
ATOM 822 N N . PRO A 1 102 ? -20.847 13.037 6.347 1.00 92.75 102 PRO A N 1
ATOM 823 C CA . PRO A 1 102 ? -22.033 12.552 5.634 1.00 92.75 102 PRO A CA 1
ATOM 824 C C . PRO A 1 102 ? -21.770 12.091 4.196 1.00 92.75 102 PRO A C 1
ATOM 826 O O . PRO A 1 102 ? -22.305 11.074 3.764 1.00 92.75 102 PRO A O 1
ATOM 829 N N . HIS A 1 103 ? -20.955 12.842 3.448 1.00 95.88 103 HIS A N 1
ATOM 830 C CA . HIS A 1 103 ? -20.611 12.544 2.060 1.00 95.88 103 HIS A CA 1
ATOM 831 C C . HIS A 1 103 ? -19.138 12.874 1.812 1.00 95.88 103 HIS A C 1
ATOM 833 O O . HIS A 1 103 ? -18.700 13.993 2.081 1.00 95.88 103 HIS A O 1
ATOM 839 N N . ILE A 1 104 ? -18.380 11.912 1.282 1.00 96.88 104 ILE A N 1
ATOM 840 C CA . ILE A 1 104 ? -16.959 12.071 0.954 1.00 96.88 104 ILE A CA 1
ATOM 841 C C . ILE A 1 104 ? -16.747 11.744 -0.523 1.00 96.88 104 ILE A C 1
ATOM 843 O O . ILE A 1 104 ? -17.283 10.764 -1.036 1.00 96.88 104 ILE A O 1
ATOM 847 N N . ILE A 1 105 ? -15.928 12.550 -1.201 1.00 97.25 105 ILE A N 1
ATOM 848 C CA . ILE A 1 105 ? -15.478 12.273 -2.566 1.00 97.25 105 ILE A CA 1
ATOM 849 C C . ILE A 1 105 ? -14.051 11.735 -2.514 1.00 97.25 105 ILE A C 1
ATOM 851 O O . ILE A 1 105 ? -13.125 12.440 -2.119 1.00 97.25 105 ILE A O 1
ATOM 855 N N . VAL A 1 106 ? -13.875 10.488 -2.950 1.00 97.25 106 VAL A N 1
ATOM 856 C CA . VAL A 1 106 ? -12.559 9.876 -3.158 1.00 97.25 106 VAL A CA 1
ATOM 857 C C . VAL A 1 106 ? -12.291 9.852 -4.657 1.00 97.25 106 VAL A C 1
ATOM 859 O O . VAL A 1 106 ? -12.952 9.129 -5.397 1.00 97.25 106 VAL A O 1
ATOM 862 N N . THR A 1 107 ? -11.331 10.653 -5.113 1.00 97.12 107 THR A N 1
ATOM 863 C CA . THR A 1 107 ? -10.971 10.749 -6.532 1.00 97.12 107 THR A CA 1
ATOM 864 C C . THR A 1 107 ? -9.469 10.584 -6.725 1.00 97.12 107 THR A C 1
ATOM 866 O O . THR A 1 107 ? -8.668 11.068 -5.927 1.00 97.12 107 THR A O 1
ATOM 869 N N . SER A 1 108 ? -9.086 9.855 -7.768 1.00 97.06 108 SER A N 1
ATOM 870 C CA . SER A 1 108 ? -7.707 9.705 -8.227 1.00 97.06 108 SER A CA 1
ATOM 871 C C . SER A 1 108 ? -7.715 9.142 -9.648 1.00 97.06 108 SER A C 1
ATOM 873 O O . SER A 1 108 ? -8.654 8.450 -10.047 1.00 97.06 108 SER A O 1
ATOM 875 N N . ALA A 1 109 ? -6.648 9.408 -10.401 1.00 95.69 109 ALA A N 1
ATOM 876 C CA . ALA A 1 109 ? -6.448 8.849 -11.734 1.00 95.69 109 ALA A CA 1
ATOM 877 C C . ALA A 1 109 ? -6.322 7.309 -11.731 1.00 95.69 109 ALA A C 1
ATOM 879 O O . ALA A 1 109 ? -6.514 6.677 -12.765 1.00 95.69 109 ALA A O 1
ATOM 880 N N . THR A 1 110 ? -5.997 6.689 -10.587 1.00 94.94 110 THR A N 1
ATOM 881 C CA . THR A 1 110 ? -5.597 5.270 -10.500 1.00 94.94 110 THR A CA 1
ATOM 882 C C . THR A 1 110 ? -6.265 4.510 -9.347 1.00 94.94 110 THR A C 1
ATOM 884 O O . THR A 1 110 ? -5.616 3.816 -8.570 1.00 94.94 110 THR A O 1
ATOM 887 N N . LEU A 1 111 ? -7.592 4.606 -9.222 1.00 95.69 111 LEU A N 1
ATOM 888 C CA . LEU A 1 111 ? -8.346 3.895 -8.173 1.00 95.69 111 LEU A CA 1
ATOM 889 C C . LEU A 1 111 ? -8.688 2.431 -8.500 1.00 95.69 111 LEU A C 1
ATOM 891 O O . LEU A 1 111 ? -8.992 1.648 -7.598 1.00 95.69 111 LEU A O 1
ATOM 895 N N . ARG A 1 112 ? -8.668 2.053 -9.782 1.00 96.06 112 ARG A N 1
ATOM 896 C CA . ARG A 1 112 ? -8.999 0.696 -10.238 1.00 96.06 112 ARG A CA 1
ATOM 897 C C . ARG A 1 112 ? -7.768 -0.198 -10.277 1.00 96.06 112 ARG A C 1
ATOM 899 O O . ARG A 1 112 ? -6.686 0.227 -10.667 1.00 96.06 112 ARG A O 1
ATOM 906 N N . SER A 1 113 ? -7.969 -1.474 -9.973 1.00 96.06 113 SER A N 1
ATOM 907 C CA . SER A 1 113 ? -6.989 -2.536 -10.195 1.00 96.06 113 SER A CA 1
ATOM 908 C C . SER A 1 113 ? -7.639 -3.620 -11.045 1.00 96.06 113 SER A C 1
ATOM 910 O O . SER A 1 113 ? -8.780 -3.989 -10.781 1.00 96.06 113 SER A O 1
ATOM 912 N N . LEU A 1 114 ? -6.953 -4.087 -12.095 1.00 94.56 114 LEU A N 1
ATOM 913 C CA . LEU A 1 114 ? -7.495 -5.074 -13.044 1.00 94.56 114 LEU A CA 1
ATOM 914 C C . LEU A 1 114 ? -8.903 -4.706 -13.547 1.00 94.56 114 LEU A C 1
ATOM 916 O O . LEU A 1 114 ? -9.820 -5.519 -13.547 1.00 94.56 114 LEU A O 1
ATOM 920 N N . ASN A 1 115 ? -9.087 -3.442 -13.934 1.00 93.38 115 ASN A N 1
ATOM 921 C CA . ASN A 1 115 ? -10.366 -2.898 -14.393 1.00 93.38 115 ASN A CA 1
ATOM 922 C C . ASN A 1 115 ? -11.538 -2.955 -13.393 1.00 93.38 115 ASN A C 1
ATOM 924 O O . ASN A 1 115 ? -12.673 -2.696 -13.782 1.00 93.38 115 ASN A O 1
ATOM 928 N N . SER A 1 116 ? -11.269 -3.188 -12.107 1.00 95.62 116 SER A N 1
ATOM 929 C CA . SER A 1 116 ? -12.285 -3.264 -11.056 1.00 95.62 116 SER A CA 1
ATOM 930 C C . SER A 1 116 ? -11.960 -2.370 -9.853 1.00 95.62 116 SER A C 1
ATOM 932 O O . SER A 1 116 ? -10.797 -2.082 -9.556 1.00 95.62 116 SER A O 1
ATOM 934 N N . PHE A 1 117 ? -13.001 -1.950 -9.130 1.00 96.81 117 PHE A N 1
ATOM 935 C CA . PHE A 1 117 ? -12.891 -1.288 -7.826 1.00 96.81 117 PHE A CA 1
ATOM 936 C C . PHE A 1 117 ? -12.851 -2.274 -6.645 1.00 96.81 117 PHE A C 1
ATOM 938 O O . PHE A 1 117 ? -12.698 -1.833 -5.509 1.00 96.81 117 PHE A O 1
ATOM 945 N N . SER A 1 118 ? -12.925 -3.593 -6.878 1.00 95.69 118 SER A N 1
ATOM 946 C CA . SER A 1 118 ? -12.984 -4.607 -5.808 1.00 95.69 118 SER A CA 1
ATOM 947 C C . SER A 1 118 ? -11.855 -4.474 -4.783 1.00 95.69 118 SER A C 1
ATOM 949 O O . SER A 1 118 ? -12.109 -4.519 -3.584 1.00 95.69 118 SER A O 1
ATOM 951 N N . ARG A 1 119 ? -10.615 -4.228 -5.233 1.00 94.06 119 ARG A N 1
ATOM 952 C CA . ARG A 1 119 ? -9.470 -4.045 -4.326 1.00 94.06 119 ARG A CA 1
ATOM 953 C C . ARG A 1 119 ? -9.605 -2.788 -3.464 1.00 94.06 119 ARG A C 1
ATOM 955 O O . ARG A 1 119 ? -9.267 -2.818 -2.285 1.00 94.06 119 ARG A O 1
ATOM 962 N N . LEU A 1 120 ? -10.095 -1.686 -4.035 1.00 95.25 120 LEU A N 1
ATOM 963 C CA . LEU A 1 120 ? -10.335 -0.458 -3.278 1.00 95.25 120 LEU A CA 1
ATOM 964 C C . LEU A 1 120 ? -11.436 -0.680 -2.239 1.00 95.25 120 LEU A C 1
ATOM 966 O O . LEU A 1 120 ? -11.250 -0.310 -1.085 1.00 95.25 120 LEU A O 1
ATOM 970 N N . GLN A 1 121 ? -12.546 -1.309 -2.628 1.00 94.44 121 GLN A N 1
ATOM 971 C CA . GLN A 1 121 ? -13.661 -1.635 -1.732 1.00 94.44 121 GLN A CA 1
ATOM 972 C C . GLN A 1 121 ? -13.197 -2.495 -0.551 1.00 94.44 121 GLN A C 1
ATOM 974 O O . GLN A 1 121 ? -13.442 -2.153 0.603 1.00 94.44 121 GLN A O 1
ATOM 979 N N . GLU A 1 122 ? -12.450 -3.566 -0.828 1.00 91.69 122 GLU A N 1
ATOM 980 C CA . GLU A 1 122 ? -11.933 -4.474 0.199 1.00 91.69 122 GLU A CA 1
ATOM 981 C C . GLU A 1 122 ? -11.002 -3.766 1.195 1.00 91.69 122 GLU A C 1
ATOM 983 O O . GLU A 1 122 ? -11.120 -3.963 2.404 1.00 91.69 122 GLU A O 1
ATOM 988 N N . MET A 1 123 ? -10.086 -2.929 0.699 1.00 91.19 123 MET A N 1
ATOM 989 C CA . MET A 1 123 ? -9.082 -2.274 1.542 1.00 91.19 123 MET A CA 1
ATOM 990 C C . MET A 1 123 ? -9.630 -1.058 2.299 1.00 91.19 123 MET A C 1
ATOM 992 O O . M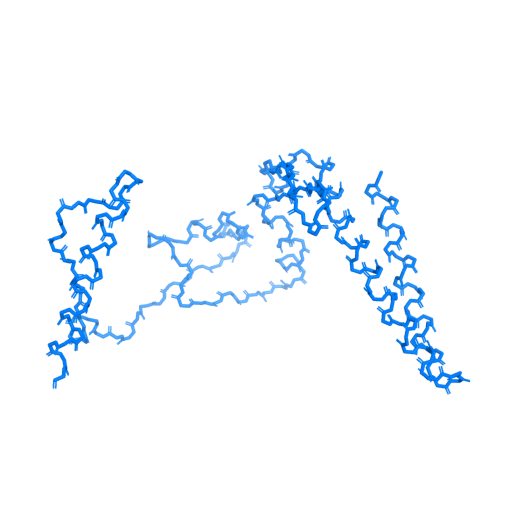ET A 1 123 ? -9.202 -0.797 3.424 1.00 91.19 123 MET A O 1
ATOM 996 N N . SER A 1 124 ? -10.555 -0.308 1.692 1.00 93.50 124 SER A N 1
ATOM 997 C CA . SER A 1 124 ? -11.114 0.924 2.270 1.00 93.50 124 SER A CA 1
ATOM 998 C C . SER A 1 124 ? -12.350 0.695 3.137 1.00 93.50 124 SER A C 1
ATOM 1000 O O . SER A 1 124 ? -12.634 1.516 4.006 1.00 93.50 124 SER A O 1
ATOM 1002 N N . GLY A 1 125 ? -13.073 -0.406 2.921 1.00 93.31 125 GLY A N 1
ATOM 1003 C CA . GLY 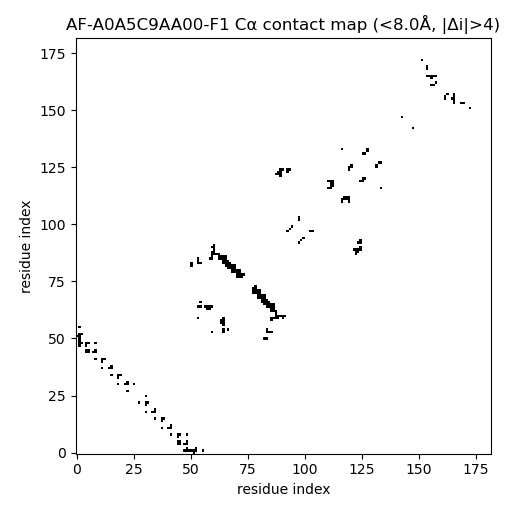A 1 125 ? -14.348 -0.689 3.577 1.00 93.31 125 GLY A CA 1
ATOM 1004 C C . GLY A 1 125 ? -15.577 -0.120 2.862 1.00 93.31 125 GLY A C 1
ATOM 1005 O O . GLY A 1 125 ? -16.684 -0.477 3.262 1.00 93.31 125 GLY A O 1
ATOM 1006 N N . LEU A 1 126 ? -15.400 0.685 1.804 1.00 95.12 126 LEU A N 1
ATOM 1007 C CA . LEU A 1 126 ? -16.498 1.240 1.004 1.00 95.12 126 LEU A CA 1
ATOM 1008 C C . LEU A 1 126 ? -17.286 0.125 0.305 1.00 95.12 126 LEU A C 1
ATOM 1010 O O . LEU A 1 126 ? -16.704 -0.807 -0.261 1.00 95.12 126 LEU A O 1
ATOM 1014 N N . LYS A 1 127 ? -18.615 0.219 0.322 1.00 93.81 127 LYS A N 1
ATOM 1015 C CA . LYS A 1 127 ? -19.530 -0.807 -0.188 1.00 93.81 127 LYS A CA 1
ATOM 1016 C C . LYS A 1 127 ? -20.718 -0.167 -0.888 1.00 93.81 127 LYS A C 1
ATOM 1018 O O . LYS A 1 127 ? -21.425 0.648 -0.311 1.00 93.81 127 LYS A O 1
ATOM 1023 N N . GLU A 1 128 ? -21.063 -0.682 -2.065 1.00 92.19 128 GLU A N 1
ATOM 1024 C CA . GLU A 1 128 ? -22.287 -0.273 -2.775 1.00 92.19 128 GLU A CA 1
ATOM 1025 C C . GLU A 1 128 ? -23.549 -0.471 -1.917 1.00 92.19 128 GLU A C 1
ATOM 1027 O O . GLU A 1 128 ? -24.460 0.351 -1.932 1.00 92.19 128 GLU A O 1
ATOM 1032 N N . LYS A 1 129 ? -23.570 -1.517 -1.074 1.00 91.38 129 LYS A N 1
ATOM 1033 C CA . LYS A 1 129 ? -24.657 -1.772 -0.110 1.00 91.38 129 LYS A CA 1
ATOM 1034 C C . LYS A 1 129 ? -24.818 -0.680 0.955 1.00 91.38 129 LYS A C 1
ATOM 1036 O O . LYS A 1 129 ? -25.889 -0.589 1.542 1.00 91.38 129 LYS A O 1
ATOM 1041 N N . ALA A 1 130 ? -23.772 0.098 1.228 1.00 89.88 130 ALA A N 1
ATOM 1042 C CA . ALA A 1 130 ? -23.805 1.228 2.155 1.00 89.88 130 ALA A CA 1
ATOM 1043 C C . ALA A 1 130 ? -24.225 2.544 1.467 1.00 89.88 130 ALA A C 1
ATOM 1045 O O . ALA A 1 130 ? -24.3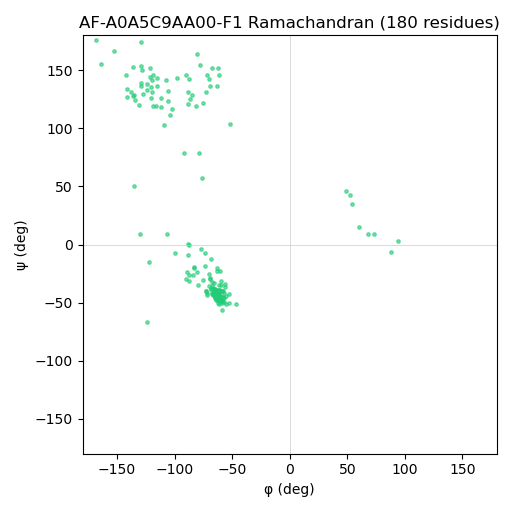23 3.570 2.130 1.00 89.88 130 ALA A O 1
ATOM 1046 N N . GLY A 1 131 ? -24.505 2.515 0.157 1.00 93.19 131 GLY A N 1
ATOM 1047 C CA . GLY A 1 131 ? -24.844 3.697 -0.640 1.00 93.19 131 GLY A CA 1
ATOM 1048 C C . GLY A 1 131 ? -23.647 4.341 -1.346 1.00 93.19 131 GLY A C 1
ATOM 1049 O O . GLY A 1 131 ? -23.824 5.353 -2.026 1.00 93.19 131 GLY A O 1
ATOM 1050 N N . ASP A 1 132 ? -22.450 3.756 -1.233 1.00 96.50 132 ASP A N 1
ATOM 1051 C CA . ASP A 1 132 ? -21.251 4.253 -1.909 1.00 96.50 132 ASP A CA 1
ATOM 1052 C C . ASP A 1 132 ? -21.330 4.031 -3.423 1.00 96.50 132 ASP A C 1
ATOM 1054 O O . ASP A 1 132 ? -21.794 2.994 -3.902 1.00 96.50 132 ASP A O 1
ATOM 1058 N N . ARG A 1 133 ? -20.831 4.999 -4.196 1.00 97.06 133 ARG A N 1
ATOM 1059 C CA . ARG A 1 133 ? -20.852 4.963 -5.665 1.00 97.06 133 ARG A CA 1
ATOM 1060 C C . ARG A 1 133 ? -19.438 4.901 -6.223 1.00 97.06 133 ARG A C 1
ATOM 1062 O O . ARG A 1 133 ? -18.573 5.671 -5.815 1.00 97.06 133 ARG A O 1
ATOM 1069 N N . PHE A 1 134 ? -19.237 4.048 -7.224 1.00 97.44 134 PHE A N 1
ATOM 1070 C CA . PHE A 1 134 ? -17.957 3.880 -7.909 1.00 97.44 134 PHE A CA 1
ATOM 1071 C C . PHE A 1 134 ? -18.118 4.231 -9.384 1.00 97.44 134 PHE A C 1
ATOM 1073 O O . PHE A 1 134 ? -18.905 3.612 -10.096 1.00 97.44 134 PHE A O 1
ATOM 1080 N N . VAL A 1 135 ? -17.382 5.242 -9.841 1.00 97.38 135 VAL A N 1
ATOM 1081 C CA . VAL A 1 135 ? -17.446 5.731 -11.222 1.00 97.38 135 VAL A CA 1
ATOM 1082 C C . VAL A 1 135 ? -16.036 5.765 -11.787 1.00 97.38 135 VAL A C 1
ATOM 1084 O O . VAL A 1 135 ? -15.126 6.316 -11.171 1.00 97.38 135 VAL A O 1
ATOM 1087 N N . ALA A 1 136 ? -15.859 5.168 -12.962 1.00 97.25 136 ALA A N 1
ATOM 1088 C CA . ALA A 1 136 ? -14.638 5.275 -13.744 1.00 97.25 136 ALA A CA 1
ATOM 1089 C C . ALA A 1 136 ? -14.945 6.084 -15.001 1.00 97.25 136 ALA A C 1
ATOM 1091 O O . ALA A 1 136 ? -15.887 5.760 -15.720 1.00 97.25 136 ALA A O 1
ATOM 1092 N N . LEU A 1 137 ? -14.165 7.133 -15.227 1.00 96.75 137 LEU A N 1
ATOM 1093 C CA . LEU A 1 137 ? -14.245 7.944 -16.433 1.00 96.75 137 LEU A CA 1
ATOM 1094 C C . LEU A 1 137 ? -13.172 7.480 -17.411 1.00 96.75 137 LEU A C 1
ATOM 1096 O O . LEU A 1 137 ? -12.062 7.136 -16.994 1.00 96.75 137 LEU A O 1
ATOM 1100 N N . ASP A 1 138 ? -13.505 7.490 -18.696 1.00 95.50 138 ASP A N 1
ATOM 1101 C CA . ASP A 1 138 ? -12.540 7.191 -19.743 1.00 95.50 138 ASP A CA 1
ATOM 1102 C C . ASP A 1 138 ? -11.534 8.335 -19.890 1.00 95.50 138 ASP A C 1
ATOM 1104 O O . ASP A 1 138 ? -11.848 9.514 -19.701 1.00 95.50 138 ASP A O 1
ATOM 1108 N N . SER A 1 139 ? -10.294 7.974 -20.217 1.00 95.88 139 SER A N 1
ATOM 1109 C CA . SER A 1 139 ? -9.258 8.963 -20.498 1.00 95.88 139 SER A CA 1
ATOM 1110 C C . SER A 1 139 ? -9.577 9.682 -21.814 1.00 95.88 139 SER A C 1
ATOM 1112 O O . SER A 1 139 ? -9.901 9.018 -22.799 1.00 95.88 139 SER A O 1
ATOM 1114 N N . PRO A 1 140 ? -9.437 11.018 -21.877 1.00 96.44 140 PRO A N 1
ATOM 1115 C CA . PRO A 1 140 ? -9.676 11.777 -23.104 1.00 96.44 140 PRO A CA 1
ATOM 1116 C C . PRO A 1 140 ? -8.564 11.598 -24.155 1.00 96.44 140 PRO A C 1
ATOM 1118 O O . PRO A 1 140 ? -8.678 12.114 -25.264 1.00 96.44 140 PRO A O 1
ATOM 1121 N N . PHE A 1 141 ? -7.463 10.923 -23.809 1.00 97.06 141 PHE A N 1
ATOM 1122 C CA . PHE A 1 141 ? -6.275 10.796 -24.650 1.00 97.06 141 PHE A CA 1
ATOM 1123 C C . PHE A 1 141 ? -6.351 9.617 -25.622 1.00 97.06 141 PHE A C 1
ATOM 1125 O O . PHE A 1 141 ? -6.790 8.518 -25.273 1.00 97.06 141 PHE A O 1
ATOM 1132 N N . ASN A 1 142 ? -5.83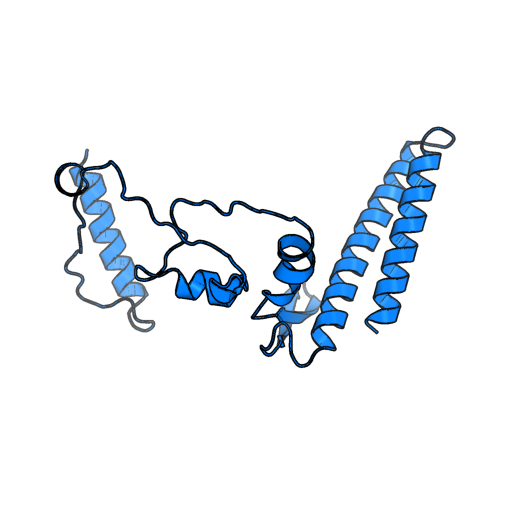2 9.826 -26.834 1.00 96.25 142 ASN A N 1
ATOM 1133 C CA . ASN A 1 142 ? -5.722 8.791 -27.852 1.00 96.25 142 ASN A CA 1
ATOM 1134 C C . ASN A 1 142 ? -4.357 8.084 -27.774 1.00 96.25 142 ASN A C 1
ATOM 1136 O O . ASN A 1 142 ? -3.433 8.358 -28.543 1.00 96.25 142 ASN A O 1
ATOM 1140 N N . HIS A 1 143 ? -4.225 7.170 -26.812 1.00 96.88 143 HIS A N 1
ATOM 1141 C CA . HIS A 1 143 ? -2.946 6.541 -26.469 1.00 96.88 143 HIS A CA 1
ATOM 1142 C C . HIS A 1 143 ? -2.286 5.780 -27.627 1.00 96.88 143 HIS A C 1
ATOM 1144 O O . HIS A 1 143 ? -1.059 5.733 -27.662 1.00 96.88 143 HIS A O 1
ATOM 1150 N N . CYS A 1 144 ? -3.055 5.198 -28.560 1.00 96.31 144 CYS A N 1
ATOM 1151 C CA . CYS A 1 144 ? -2.480 4.436 -29.676 1.00 96.31 144 CYS A CA 1
ATOM 1152 C C . CYS A 1 144 ? -1.742 5.319 -30.692 1.00 96.31 144 CYS A C 1
ATOM 1154 O O . CYS A 1 144 ? -0.767 4.862 -31.279 1.00 96.31 144 CYS A O 1
ATOM 1156 N N . GLU A 1 145 ? -2.152 6.579 -30.843 1.00 95.69 145 GLU A N 1
ATOM 1157 C CA . GLU A 1 145 ? -1.460 7.562 -31.688 1.00 95.69 145 GLU A CA 1
ATOM 1158 C C . GLU A 1 145 ? -0.346 8.291 -30.923 1.00 95.69 145 GLU A C 1
ATOM 1160 O O . GLU A 1 145 ? 0.672 8.679 -31.492 1.00 95.69 145 GLU A O 1
ATOM 1165 N N . GLN A 1 146 ? -0.517 8.483 -29.611 1.00 96.38 146 GLN A N 1
ATOM 1166 C CA . GLN A 1 146 ? 0.419 9.259 -28.789 1.00 96.38 146 GLN A CA 1
ATOM 1167 C C . GLN A 1 146 ? 1.640 8.460 -28.318 1.00 96.38 146 GLN A C 1
ATOM 1169 O O . GLN A 1 146 ? 2.645 9.054 -27.921 1.00 96.38 146 GLN A O 1
ATOM 1174 N N . GLY A 1 147 ? 1.576 7.128 -28.322 1.00 95.31 147 GLY A N 1
ATOM 1175 C CA . GLY A 1 147 ? 2.659 6.309 -27.802 1.00 95.31 147 GLY A CA 1
ATOM 1176 C C . GLY A 1 147 ? 2.540 4.829 -28.130 1.00 95.31 147 GLY A C 1
ATOM 1177 O O . GLY A 1 147 ? 1.574 4.349 -28.710 1.00 95.31 147 GLY A O 1
ATOM 1178 N N . LYS A 1 148 ? 3.573 4.087 -27.738 1.00 96.81 148 LYS A N 1
ATOM 1179 C CA . LYS A 1 148 ? 3.640 2.636 -27.905 1.00 96.81 148 LYS A CA 1
ATOM 1180 C C . LYS A 1 148 ? 4.297 1.991 -26.698 1.00 96.81 148 LYS A C 1
ATOM 1182 O O . LYS A 1 148 ? 5.224 2.553 -26.115 1.00 96.81 148 LYS A O 1
ATOM 1187 N N . ILE A 1 149 ? 3.843 0.791 -26.361 1.00 97.50 149 ILE A N 1
ATOM 1188 C CA . ILE A 1 149 ? 4.500 -0.063 -25.372 1.00 97.50 149 ILE A CA 1
ATOM 1189 C C . ILE A 1 149 ? 5.596 -0.850 -26.089 1.00 97.50 149 ILE A C 1
ATOM 1191 O O . ILE A 1 149 ? 5.351 -1.469 -27.123 1.00 97.50 149 ILE A O 1
ATOM 1195 N N . VAL A 1 150 ? 6.811 -0.819 -25.544 1.00 95.88 150 VAL A N 1
ATOM 1196 C CA . VAL A 1 150 ? 7.948 -1.593 -26.052 1.00 95.88 150 VAL A CA 1
ATOM 1197 C C . VAL A 1 150 ? 8.296 -2.652 -25.018 1.00 95.88 150 VAL A C 1
ATOM 1199 O O . VAL A 1 150 ? 8.671 -2.316 -23.899 1.00 95.88 150 VAL A O 1
ATOM 1202 N N . ILE A 1 151 ? 8.188 -3.920 -25.409 1.00 96.88 151 ILE A N 1
ATOM 1203 C CA . ILE A 1 151 ? 8.632 -5.066 -24.610 1.00 96.88 151 ILE A CA 1
ATOM 1204 C C . ILE A 1 151 ? 9.877 -5.633 -25.305 1.00 96.88 151 ILE A C 1
ATOM 1206 O O . ILE A 1 151 ? 9.745 -6.256 -26.363 1.00 96.88 151 ILE A O 1
ATOM 1210 N N . PRO A 1 152 ? 11.094 -5.372 -24.790 1.00 95.75 152 PRO A N 1
ATOM 1211 C CA . PRO A 1 152 ? 12.317 -5.912 -25.372 1.00 95.75 152 PRO A CA 1
ATOM 1212 C C . PRO A 1 152 ? 12.321 -7.443 -25.327 1.00 95.75 152 PRO A C 1
ATOM 1214 O O . PRO A 1 152 ? 11.836 -8.049 -24.373 1.00 95.75 152 PRO A O 1
ATOM 1217 N N . ARG A 1 153 ? 12.909 -8.079 -26.344 1.00 96.31 153 ARG A N 1
ATOM 1218 C CA . ARG A 1 153 ? 13.144 -9.530 -26.344 1.00 96.31 153 ARG A CA 1
ATOM 1219 C C . ARG A 1 153 ? 14.365 -9.854 -25.481 1.00 96.31 153 ARG A C 1
ATOM 1221 O O . ARG A 1 153 ? 15.463 -10.031 -26.004 1.00 96.31 153 ARG A O 1
ATOM 1228 N N . MET A 1 154 ? 14.155 -9.853 -24.171 1.00 96.25 154 MET A N 1
ATOM 1229 C CA . MET A 1 154 ? 15.138 -10.268 -23.167 1.00 96.25 154 MET A CA 1
ATOM 1230 C C . MET A 1 154 ? 15.400 -11.775 -23.281 1.00 96.25 154 MET A C 1
ATOM 1232 O O . MET A 1 154 ? 14.525 -12.518 -23.730 1.00 96.25 154 MET A O 1
ATOM 1236 N N . ARG A 1 155 ? 16.595 -12.237 -22.902 1.00 96.62 155 ARG A N 1
ATOM 1237 C CA . ARG A 1 155 ? 16.939 -13.671 -22.944 1.00 96.62 155 ARG A CA 1
ATOM 1238 C C . ARG A 1 155 ? 16.467 -14.419 -21.704 1.00 96.62 155 ARG A C 1
ATOM 1240 O O . ARG A 1 155 ? 16.261 -15.625 -21.775 1.00 96.62 155 ARG A O 1
ATOM 1247 N N . VAL A 1 156 ? 16.326 -13.705 -20.590 1.00 96.12 156 VAL A N 1
ATOM 1248 C CA . VAL A 1 156 ? 15.944 -14.252 -19.287 1.00 96.12 156 VAL A CA 1
ATOM 1249 C C . VAL A 1 156 ? 14.778 -13.472 -18.691 1.00 96.12 156 VAL A C 1
ATOM 1251 O O . VAL A 1 156 ? 14.618 -12.275 -18.937 1.00 96.12 156 VAL A O 1
ATOM 1254 N N . GLU A 1 157 ? 13.970 -14.160 -17.893 1.00 96.88 157 GLU A N 1
ATOM 1255 C CA . GLU A 1 157 ? 12.961 -13.540 -17.035 1.00 96.88 157 GLU A CA 1
ATOM 1256 C C . GLU A 1 157 ? 13.618 -12.945 -15.775 1.00 96.88 157 GLU A C 1
ATOM 1258 O O . GLU A 1 157 ? 14.670 -13.434 -15.353 1.00 96.88 157 GLU A O 1
ATOM 1263 N N . PRO A 1 158 ? 13.012 -11.924 -15.138 1.00 97.00 158 PRO A N 1
ATOM 1264 C CA . PRO A 1 158 ? 13.510 -11.326 -13.897 1.00 97.00 158 PRO A CA 1
ATOM 1265 C C . PRO A 1 158 ? 13.220 -12.213 -12.670 1.00 97.00 158 PRO A C 1
ATOM 1267 O O . PRO A 1 158 ? 12.543 -11.797 -11.730 1.00 97.00 158 PRO A O 1
ATOM 1270 N N . SER A 1 159 ? 13.688 -13.462 -12.692 1.00 97.19 159 SER A N 1
ATOM 1271 C CA . SER A 1 159 ? 13.691 -14.344 -11.523 1.00 97.19 159 SER A CA 1
ATOM 1272 C C . SER A 1 159 ? 14.870 -14.023 -10.600 1.00 97.19 159 SER A C 1
ATOM 1274 O O . SER A 1 159 ? 15.829 -13.372 -11.013 1.00 97.19 159 SER A O 1
ATOM 1276 N N . ILE A 1 160 ? 14.819 -14.510 -9.355 1.00 96.81 160 ILE A N 1
ATOM 1277 C CA . ILE A 1 160 ? 15.891 -14.287 -8.372 1.00 96.81 160 ILE A CA 1
ATOM 1278 C C . ILE A 1 160 ? 17.249 -14.818 -8.859 1.00 96.81 160 ILE A C 1
ATOM 1280 O O . ILE A 1 160 ? 18.257 -14.136 -8.719 1.00 96.81 160 ILE A O 1
ATOM 1284 N N . ASP A 1 161 ? 17.266 -15.981 -9.514 1.00 97.25 161 ASP A N 1
ATOM 1285 C CA . ASP A 1 161 ? 18.498 -16.607 -10.012 1.00 97.25 161 ASP A CA 1
ATOM 1286 C C . ASP A 1 161 ? 19.122 -15.840 -11.189 1.00 97.25 161 ASP A C 1
ATOM 1288 O O . ASP A 1 161 ? 20.327 -15.915 -11.417 1.00 97.25 161 ASP A O 1
ATOM 1292 N N . ASN A 1 162 ? 18.305 -15.093 -11.939 1.00 97.38 162 ASN A N 1
ATOM 1293 C CA . ASN A 1 162 ? 18.713 -14.381 -13.150 1.00 97.38 162 ASN A CA 1
ATOM 1294 C C . ASN A 1 162 ? 18.824 -12.863 -12.947 1.00 97.38 162 ASN A C 1
ATOM 1296 O O . ASN A 1 162 ? 18.981 -12.141 -13.933 1.00 97.38 162 ASN A O 1
ATOM 1300 N N . GLU A 1 163 ? 18.728 -12.360 -11.712 1.00 97.44 163 GLU A N 1
ATOM 1301 C CA . GLU A 1 163 ? 18.655 -10.923 -11.421 1.00 97.44 163 GLU A CA 1
ATOM 1302 C C . GLU A 1 163 ? 19.809 -10.143 -12.070 1.00 97.44 163 GLU A C 1
ATOM 1304 O O . GLU A 1 163 ? 19.578 -9.183 -12.809 1.00 97.44 163 GLU A O 1
ATOM 1309 N N . GLU A 1 164 ? 21.048 -10.599 -11.873 1.00 97.56 164 GLU A N 1
ATOM 1310 C CA . GLU A 1 164 ? 22.240 -9.940 -12.411 1.00 97.56 164 GLU A CA 1
ATOM 1311 C C . GLU A 1 164 ? 22.234 -9.903 -13.947 1.00 97.56 164 GLU A C 1
ATOM 1313 O O . GLU A 1 164 ? 22.455 -8.850 -14.555 1.00 97.56 164 GLU A O 1
ATOM 1318 N N . GLN A 1 165 ? 21.908 -11.029 -14.592 1.00 97.19 165 GLN A N 1
ATOM 1319 C CA . GLN A 1 165 ? 21.850 -11.111 -16.051 1.00 97.19 165 GLN A CA 1
ATOM 1320 C C . GLN A 1 165 ? 20.713 -10.251 -16.620 1.00 97.19 165 GLN A C 1
ATOM 1322 O O . GLN A 1 165 ? 20.917 -9.524 -17.597 1.00 97.19 165 GLN A O 1
ATOM 1327 N N . HIS A 1 166 ? 19.529 -10.295 -16.008 1.00 98.06 166 HIS A N 1
ATOM 1328 C CA . HIS A 1 166 ? 18.383 -9.493 -16.422 1.00 98.06 166 HIS A CA 1
ATOM 1329 C C . HIS A 1 166 ? 18.694 -7.990 -16.319 1.00 98.06 166 HIS A C 1
ATOM 1331 O O . HIS A 1 166 ? 18.412 -7.233 -17.253 1.00 98.06 166 HIS A O 1
ATOM 1337 N N . ILE A 1 167 ? 19.327 -7.549 -15.223 1.00 98.06 167 ILE A N 1
ATOM 1338 C CA . ILE A 1 167 ? 19.761 -6.155 -15.035 1.00 98.06 167 ILE A CA 1
ATOM 1339 C C . ILE A 1 167 ? 20.801 -5.760 -16.088 1.00 98.06 167 ILE A C 1
ATOM 1341 O O . ILE A 1 167 ? 20.683 -4.686 -16.685 1.00 98.06 167 ILE A O 1
ATOM 1345 N N . ALA A 1 168 ? 21.791 -6.614 -16.358 1.00 97.81 168 ALA A N 1
ATOM 1346 C CA . ALA A 1 168 ? 22.814 -6.343 -17.364 1.00 97.81 168 ALA A CA 1
ATOM 1347 C C . ALA A 1 168 ? 22.206 -6.168 -18.768 1.00 97.81 168 ALA A C 1
ATOM 1349 O O . ALA A 1 168 ? 22.533 -5.212 -19.478 1.00 97.81 168 ALA A O 1
ATOM 1350 N N . GLU A 1 169 ? 21.272 -7.041 -19.155 1.00 97.69 169 GLU A N 1
ATOM 1351 C CA . GLU A 1 169 ? 20.552 -6.936 -20.428 1.00 97.69 169 GLU A CA 1
ATOM 1352 C C . GLU A 1 169 ? 19.684 -5.673 -20.493 1.00 97.69 169 GLU A C 1
ATOM 1354 O O . GLU A 1 169 ? 19.694 -4.967 -21.508 1.00 97.69 169 GLU A O 1
ATOM 1359 N N . MET A 1 170 ? 18.992 -5.337 -19.400 1.00 97.88 170 MET A N 1
ATOM 1360 C CA . MET A 1 170 ? 18.147 -4.146 -19.317 1.00 97.88 170 MET A CA 1
ATOM 1361 C C . MET A 1 170 ? 18.990 -2.877 -19.462 1.00 97.88 170 MET A C 1
ATOM 1363 O O . MET A 1 170 ? 18.638 -1.987 -20.239 1.00 97.88 170 MET A O 1
ATOM 1367 N N . ALA A 1 171 ? 20.123 -2.800 -18.762 1.00 97.56 171 ALA A N 1
ATOM 1368 C CA . ALA A 1 171 ? 21.043 -1.672 -18.830 1.00 97.56 171 ALA A CA 1
ATOM 1369 C C . ALA A 1 171 ? 21.659 -1.522 -20.229 1.00 97.56 171 ALA A C 1
ATOM 1371 O O . ALA A 1 171 ? 21.750 -0.405 -20.747 1.00 97.56 171 ALA A O 1
ATOM 1372 N N . ALA A 1 172 ? 22.036 -2.632 -20.872 1.00 97.12 172 ALA A N 1
ATOM 1373 C CA . ALA A 1 172 ? 22.546 -2.625 -22.239 1.00 97.12 172 ALA A CA 1
ATOM 1374 C C . ALA A 1 172 ? 21.485 -2.147 -23.245 1.00 97.12 172 ALA A C 1
ATOM 1376 O O . ALA A 1 172 ? 21.786 -1.320 -24.109 1.00 97.12 172 ALA A O 1
ATOM 1377 N N . PHE A 1 173 ? 20.238 -2.620 -23.126 1.00 96.88 173 PHE A N 1
ATOM 1378 C CA . PHE A 1 173 ? 19.130 -2.153 -23.960 1.00 96.88 173 PHE A CA 1
ATOM 1379 C C . PHE A 1 173 ? 18.852 -0.662 -23.732 1.00 96.88 173 PHE A C 1
ATOM 1381 O O . PHE A 1 173 ? 18.780 0.104 -24.693 1.00 96.88 173 PHE A O 1
ATOM 1388 N N . PHE A 1 174 ? 18.760 -0.233 -22.472 1.00 96.88 174 PHE A N 1
ATOM 1389 C CA . PHE A 1 174 ? 18.523 1.160 -22.098 1.00 96.88 174 PHE A CA 1
ATOM 1390 C C . PHE A 1 174 ? 19.611 2.095 -22.637 1.00 96.88 174 PHE A C 1
ATOM 1392 O O . PHE A 1 174 ? 19.291 3.106 -23.263 1.00 96.88 174 PHE A O 1
ATOM 1399 N N . ARG A 1 175 ? 20.893 1.738 -22.473 1.00 97.19 175 ARG A N 1
ATOM 1400 C CA . ARG A 1 175 ? 22.019 2.528 -22.994 1.00 97.19 175 ARG A CA 1
ATOM 1401 C C . ARG A 1 175 ? 21.915 2.724 -24.505 1.00 97.19 175 ARG A C 1
ATOM 1403 O O . ARG A 1 175 ? 22.008 3.857 -24.967 1.00 97.19 175 ARG A O 1
ATOM 1410 N N . LYS A 1 176 ? 21.627 1.653 -25.255 1.00 96.12 176 LYS A N 1
ATOM 1411 C CA . LYS A 1 176 ? 21.417 1.735 -26.709 1.00 96.12 176 LYS A CA 1
ATOM 1412 C C . LYS A 1 176 ? 20.277 2.688 -27.080 1.00 96.12 176 LYS A C 1
ATOM 1414 O O . LYS A 1 176 ? 20.410 3.434 -28.043 1.00 96.12 176 LYS A O 1
ATOM 1419 N N . GLN A 1 177 ? 19.174 2.698 -26.323 1.00 95.12 177 GLN A N 1
ATOM 1420 C CA . GLN A 1 177 ? 18.066 3.631 -26.571 1.00 95.12 177 GLN A CA 1
ATOM 1421 C C . GLN A 1 177 ? 18.475 5.093 -26.341 1.00 95.12 177 GLN A C 1
ATOM 1423 O O . GLN A 1 177 ? 18.096 5.960 -27.127 1.00 95.12 177 GLN A O 1
ATOM 1428 N N . VAL A 1 178 ? 19.261 5.373 -25.296 1.00 95.50 178 VAL A N 1
ATOM 1429 C CA . VAL A 1 178 ? 19.777 6.725 -25.018 1.00 95.50 178 VAL A CA 1
ATOM 1430 C C . VAL A 1 178 ? 20.734 7.186 -26.117 1.00 95.50 178 VAL A C 1
ATOM 1432 O O . VAL A 1 178 ? 20.613 8.311 -26.593 1.00 95.50 178 VAL A O 1
ATOM 1435 N N . GLU A 1 179 ? 21.652 6.320 -26.545 1.00 95.12 179 GLU A N 1
ATOM 1436 C CA . GLU A 1 179 ? 22.608 6.620 -27.617 1.00 95.12 179 GLU A CA 1
ATOM 1437 C C . GLU A 1 179 ? 21.911 6.832 -28.965 1.00 95.12 179 GLU A C 1
ATOM 1439 O O . GLU A 1 179 ? 22.266 7.757 -29.679 1.00 95.12 179 GLU A O 1
ATOM 1444 N N . SER A 1 180 ? 20.866 6.058 -29.280 1.00 89.69 180 SER A N 1
ATOM 1445 C CA . SER A 1 180 ? 20.102 6.204 -30.531 1.00 89.69 180 SER A CA 1
ATOM 1446 C C . SER A 1 180 ? 19.276 7.493 -30.643 1.00 89.69 180 SER A C 1
ATOM 1448 O O . SER A 1 180 ? 18.748 7.787 -31.712 1.00 89.69 180 SER A O 1
ATOM 1450 N N . LYS A 1 181 ? 19.106 8.226 -29.535 1.00 75.94 181 LYS A N 1
ATOM 1451 C CA . LYS A 1 181 ? 18.362 9.494 -29.478 1.00 75.94 181 LYS A CA 1
ATOM 1452 C C . LYS A 1 181 ? 19.261 10.735 -29.511 1.00 75.94 181 LYS A C 1
ATOM 1454 O O . LYS A 1 181 ? 18.716 11.838 -29.535 1.00 75.94 181 LYS A O 1
ATOM 1459 N N . LYS A 1 182 ? 20.584 10.566 -29.443 1.00 55.31 182 LYS A N 1
ATOM 1460 C CA . LYS A 1 182 ? 21.550 11.643 -29.695 1.00 55.31 182 LYS A CA 1
ATOM 1461 C C . LYS A 1 182 ? 21.795 11.774 -31.190 1.00 55.31 182 LYS A C 1
ATOM 1463 O O . LYS A 1 182 ? 21.961 12.932 -31.621 1.00 55.31 182 LYS A O 1
#

Solvent-accessible surface area (backbone atoms only — not comparable to full-atom values): 11029 Å² total; per-residue (Å²): 106,32,71,58,31,47,51,52,26,52,52,38,51,52,52,45,52,56,52,61,70,44,51,85,80,50,67,52,70,63,48,52,54,49,46,56,53,42,53,52,50,31,54,52,27,48,52,50,18,55,39,37,47,47,63,72,36,72,55,32,59,94,28,57,42,49,71,53,72,50,78,47,79,55,98,91,38,84,43,79,47,78,48,59,45,64,77,34,50,18,55,58,41,35,67,69,42,63,74,67,42,98,79,81,88,88,85,68,101,74,64,59,56,95,92,32,53,63,67,47,29,68,51,49,54,57,38,63,92,78,71,50,83,88,84,87,80,82,76,94,69,64,57,80,83,76,50,80,90,82,81,78,90,66,96,61,64,85,43,85,92,34,42,69,60,34,50,52,52,50,51,54,53,50,51,52,55,57,60,74,71,109

Sequence (182 aa):
LAKLTEMLRGLAELFLNDLSEKTGSHDIVRLHRLILQMNRALGMFEAQSKLWRLASLAQSSGAPVTKWATREEREGQLHLWFHCVGIRVSDQLERLLWRSIPHIIVTSATLRSLNSFSRLQEMSGLKEKAGDRFVALDSPFNHCEQGKIVIPRMRVEPSIDNEEQHIAEMAAFFRKQVESKK

pLDDT: mean 88.66, std 9.78, range [55.31, 98.06]